Protein AF-A0A524JBF5-F1 (afdb_monomer_lite)

pLDDT: mean 86.9, std 10.99, range [40.91, 98.0]

Radius of gyration: 34.35 Å; chains: 1; bounding box: 69×41×123 Å

Sequence (363 aa):
MDKNEAKLLKETIASLEKKLKERTAELKKQSRALAIETALEKVSRRTVSMRKSDELSETSAILFQQLKELEIDAIRTGVGIFDDANDAIELWLTTVSNGDGVMRILDYYSLHVHPVFENIIPAREHKKPYALTILKGDEVRYYYQTMSTYLTQAQDQVYNPEEYFYSFFFQHGALNVVAHRPLTEAECGIMTQFAQVFGMIYLRFLDLQTAEARASEASHQAALNRVRAEIASMRSADDLDHITPLIWKELVNLGVPFIRCGVFIVSETERLVKAYLSTPDGESLAVLKLPFEETEIVRKLVEKWREQKVYREHWDRAQFQEWVQSMLEQGQIKEIRRYQASDLPLDSLSLQFVPFPQGMLYV

Secondary structure (DSSP, 8-state):
--HHHHHHHHHHHHHHHHHHHHHHHHHHHHHHHHHHHHHHHHHHHHHHH--SGGGHHHHHHHHHHHHHHTT---SEEEEEEEETTTTEEEEEEEEEETTEEEEEEEEEEEGGGSHHHHTHHHHHHTT-SEEEEEEETHHHHHHHHHHHTTS---S-----SEEEEEEEEETTEEEEEEESSPPPHHHHHHHHHHHHHHHHHHHHHHHHHHHHHHHHHHHHHHHHHHHHHHHHH--SGGGHHHHHHHHHHHHHHTT---S--EEEEEETTTTEEEEEEB-TTSPBPPPEEEETTS-HHHHHHHHHHHTT--EEEEEEHHHHHHHHHHHHHTTS-S-HHHHH------SEEEEEEEEETTEEEE-

Foldseek 3Di:
DDPVVVVVVVVVVVVVVVVVVVVVVVVVVVVLVVLLVVLLVVLLVQLVVDQALQCLQVSVLSLVVSLVVSVPAFPAKWWWFDDPVQQKTFIWGFDDDPNRTGIDGQFIDHLPLAPLSVQQVVCVVVVHQKGKDKAADVNQVVVVVSCVVRGVDDPDDDTQRMKIWMFGDDDGTTIITIHSDDDDPVSSVSRSSSNPSSNSSVVSSVVNVVVVVVVLVVLVVVLVVVLVVQVVPDDDPVSQQVSQLSNVVSCVVSVPDDQKKWWWFQDPPVQWIWTFIAGSVSHTDPTATGHCPLDPVSVVQVVCLVVQHKDKDKDAPVRVVVVLVSCVVVVRDDDSCRRNVDPDPCRMDMWIWGYDNRTTIID

Structure (mmCIF, N/CA/C/O backbone):
data_AF-A0A524JBF5-F1
#
_entry.id   AF-A0A524JBF5-F1
#
loop_
_atom_site.group_PDB
_atom_site.id
_atom_site.type_symbol
_atom_site.label_atom_id
_atom_site.label_alt_id
_atom_site.label_comp_id
_atom_site.label_asym_id
_atom_site.label_entity_id
_atom_site.label_seq_id
_atom_site.pdbx_PDB_ins_code
_atom_site.Cartn_x
_atom_site.Cartn_y
_atom_site.Cartn_z
_atom_site.occupancy
_atom_site.B_iso_or_equiv
_atom_site.auth_seq_id
_atom_site.auth_comp_id
_atom_site.auth_asym_id
_atom_site.auth_atom_id
_atom_site.pdbx_PDB_model_num
ATOM 1 N N . MET A 1 1 ? 16.089 -1.369 -78.482 1.00 54.88 1 MET A N 1
ATOM 2 C CA . MET A 1 1 ? 16.457 -0.670 -77.237 1.00 54.88 1 MET A CA 1
ATOM 3 C C . MET A 1 1 ? 17.853 -0.125 -77.408 1.00 54.88 1 MET A C 1
ATOM 5 O O . MET A 1 1 ? 18.781 -0.907 -77.600 1.00 54.88 1 MET A O 1
ATOM 9 N N . ASP A 1 2 ? 17.970 1.195 -77.424 1.00 71.44 2 ASP A N 1
ATOM 10 C CA . ASP A 1 2 ? 19.255 1.873 -77.558 1.00 71.44 2 ASP A CA 1
ATOM 11 C C . ASP A 1 2 ? 20.090 1.661 -76.276 1.00 71.44 2 ASP A C 1
ATOM 13 O O . ASP A 1 2 ? 19.544 1.590 -75.170 1.00 71.44 2 ASP A O 1
ATOM 17 N N . LYS A 1 3 ? 21.418 1.527 -76.391 1.00 70.44 3 LYS A N 1
ATOM 18 C CA . LYS A 1 3 ? 22.313 1.285 -75.235 1.00 70.44 3 LYS A CA 1
ATOM 19 C C . LYS A 1 3 ? 22.186 2.389 -74.178 1.00 70.44 3 LYS A C 1
ATOM 21 O O . LYS A 1 3 ? 22.334 2.113 -72.988 1.00 70.44 3 LYS A O 1
ATOM 26 N N . ASN A 1 4 ? 21.879 3.611 -74.610 1.00 74.06 4 ASN A N 1
ATOM 27 C CA . ASN A 1 4 ? 21.637 4.755 -73.731 1.00 74.06 4 ASN A CA 1
ATOM 28 C C . ASN A 1 4 ? 20.324 4.634 -72.950 1.00 74.06 4 ASN A C 1
ATOM 30 O O . ASN A 1 4 ? 20.280 4.950 -71.764 1.00 74.06 4 ASN A O 1
ATOM 34 N N . GLU A 1 5 ? 19.282 4.102 -73.581 1.00 76.00 5 GLU A N 1
ATOM 35 C CA . GLU A 1 5 ? 17.964 3.899 -72.978 1.00 76.00 5 GLU A CA 1
ATOM 36 C C . GLU A 1 5 ? 18.026 2.827 -71.877 1.00 76.00 5 GLU A C 1
ATOM 38 O O . GLU A 1 5 ? 17.525 3.022 -70.773 1.00 76.00 5 GLU A O 1
ATOM 43 N N . ALA A 1 6 ? 18.758 1.733 -72.127 1.00 77.38 6 ALA A N 1
ATOM 44 C CA . ALA A 1 6 ? 18.994 0.676 -71.142 1.00 77.38 6 ALA A CA 1
ATOM 45 C C . ALA A 1 6 ? 19.836 1.143 -69.937 1.00 77.38 6 ALA A C 1
ATOM 47 O O . ALA A 1 6 ? 19.636 0.666 -68.818 1.00 77.38 6 ALA A O 1
ATOM 48 N N . LYS A 1 7 ? 20.782 2.068 -70.153 1.00 82.69 7 LYS A N 1
ATOM 49 C CA . LYS A 1 7 ? 21.603 2.659 -69.086 1.00 82.69 7 LYS A CA 1
ATOM 50 C C . LYS A 1 7 ? 20.772 3.590 -68.199 1.00 82.69 7 LYS A C 1
ATOM 52 O O . LYS A 1 7 ? 20.797 3.438 -66.980 1.00 82.69 7 LYS A O 1
ATOM 57 N N . LEU A 1 8 ? 19.980 4.473 -68.809 1.00 84.19 8 LEU A N 1
ATOM 58 C CA . LEU A 1 8 ? 19.081 5.385 -68.100 1.00 84.19 8 LEU A CA 1
ATOM 59 C C . LEU A 1 8 ? 18.026 4.624 -67.279 1.00 84.19 8 LEU A C 1
ATOM 61 O O . LEU A 1 8 ? 17.735 4.998 -66.141 1.00 84.19 8 LEU A O 1
ATOM 65 N N . LEU A 1 9 ? 17.497 3.517 -67.816 1.00 85.69 9 LEU A N 1
ATOM 66 C CA . LEU A 1 9 ? 16.551 2.661 -67.096 1.00 85.69 9 LEU A CA 1
ATOM 67 C C . LEU A 1 9 ? 17.182 2.044 -65.837 1.00 85.69 9 LEU A C 1
ATOM 69 O O . LEU A 1 9 ? 16.568 2.061 -64.774 1.00 85.69 9 LEU A O 1
ATOM 73 N N . LYS A 1 10 ? 18.422 1.540 -65.931 1.00 88.19 10 LYS A N 1
ATOM 74 C CA . LYS A 1 10 ? 19.148 0.962 -64.784 1.00 88.19 10 LYS A CA 1
ATOM 75 C C . LYS A 1 10 ? 19.442 1.994 -63.698 1.00 88.19 10 LYS A C 1
ATOM 77 O O . LYS A 1 10 ? 19.254 1.702 -62.521 1.00 88.19 10 LYS A O 1
ATOM 82 N N . GLU A 1 11 ? 19.873 3.193 -64.082 1.00 87.50 11 GLU A N 1
ATOM 83 C CA . GLU A 1 11 ? 20.125 4.293 -63.141 1.00 87.50 11 GLU A CA 1
ATOM 84 C C . GLU A 1 11 ? 18.829 4.746 -62.446 1.00 87.50 11 GLU A C 1
ATOM 86 O O . GLU A 1 11 ? 18.815 4.987 -61.236 1.00 87.50 11 GLU A O 1
ATOM 91 N N . THR A 1 12 ? 17.714 4.773 -63.183 1.00 89.06 12 THR A N 1
ATOM 92 C CA . THR A 1 12 ? 16.389 5.099 -62.637 1.00 89.06 12 THR A CA 1
ATOM 93 C C . THR A 1 12 ? 15.898 4.025 -61.665 1.00 89.06 12 THR A C 1
ATOM 95 O O . THR A 1 12 ? 15.448 4.366 -60.572 1.00 89.06 12 THR A O 1
ATOM 98 N N . ILE A 1 13 ? 16.030 2.738 -62.008 1.00 89.94 13 ILE A N 1
ATOM 99 C CA . ILE A 1 13 ? 15.660 1.619 -61.124 1.00 89.94 13 ILE A CA 1
ATOM 100 C C . ILE A 1 13 ? 16.472 1.672 -59.825 1.00 89.94 13 ILE A C 1
ATOM 102 O O . ILE A 1 13 ? 15.880 1.663 -58.751 1.00 89.94 13 ILE A O 1
ATOM 106 N N . ALA A 1 14 ? 17.795 1.845 -59.902 1.00 90.44 14 ALA A N 1
ATOM 107 C CA . ALA A 1 14 ? 18.643 1.950 -58.713 1.00 90.44 14 ALA A CA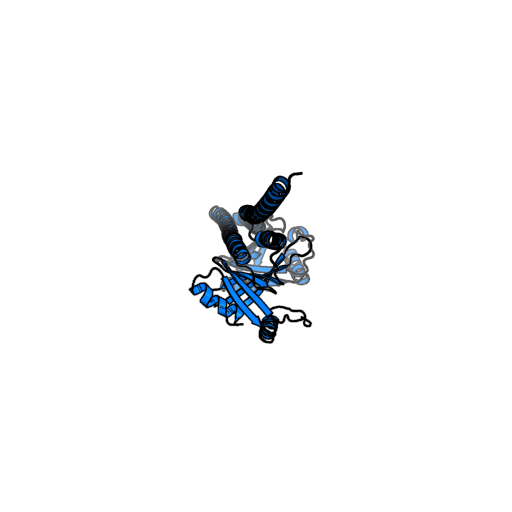 1
ATOM 108 C C . ALA A 1 14 ? 18.271 3.159 -57.826 1.00 90.44 14 ALA A C 1
ATOM 110 O O . ALA A 1 14 ? 18.275 3.072 -56.596 1.00 90.44 14 ALA A O 1
ATOM 111 N N . SER A 1 15 ? 17.908 4.294 -58.437 1.00 91.06 15 SER A N 1
ATOM 112 C CA . SER A 1 15 ? 17.418 5.474 -57.711 1.00 91.06 15 SER A CA 1
ATOM 113 C C . SER A 1 15 ? 16.080 5.211 -57.011 1.00 91.06 15 SER A C 1
ATOM 115 O O . SER A 1 15 ? 15.901 5.591 -55.851 1.00 91.06 15 SER A O 1
ATOM 117 N N . LEU A 1 16 ? 15.145 4.540 -57.690 1.00 90.81 16 LEU A N 1
ATOM 118 C CA . LEU A 1 16 ? 13.839 4.181 -57.136 1.00 90.81 16 LEU A CA 1
ATOM 119 C C . LEU A 1 16 ? 13.959 3.147 -56.012 1.00 90.81 16 LEU A C 1
ATOM 121 O O . LEU A 1 16 ? 13.320 3.322 -54.979 1.00 90.81 16 LEU A O 1
ATOM 125 N N . GLU A 1 17 ? 14.813 2.133 -56.155 1.00 91.94 17 GLU A N 1
ATOM 126 C CA . GLU A 1 17 ? 15.098 1.146 -55.105 1.00 91.94 17 GLU A CA 1
ATOM 127 C C . GLU A 1 17 ? 15.678 1.808 -53.851 1.00 91.94 17 GLU A C 1
ATOM 129 O O . GLU A 1 17 ? 15.236 1.526 -52.734 1.00 91.94 17 GLU A O 1
ATOM 134 N N . LYS A 1 18 ? 16.619 2.748 -54.023 1.00 93.56 18 LYS A N 1
ATOM 135 C CA . LYS A 1 18 ? 17.171 3.531 -52.911 1.00 93.56 18 LYS A CA 1
ATOM 136 C C . LYS A 1 18 ? 16.085 4.351 -52.210 1.00 93.56 18 LYS A C 1
ATOM 138 O O . LYS A 1 18 ? 15.950 4.249 -50.991 1.00 93.56 18 LYS A O 1
ATOM 143 N N . LYS A 1 19 ? 15.274 5.101 -52.965 1.00 91.94 19 LYS A N 1
ATOM 144 C CA . LYS A 1 19 ? 14.157 5.889 -52.411 1.00 91.94 19 LYS A CA 1
ATOM 145 C C . LYS A 1 19 ? 13.124 5.010 -51.708 1.00 91.94 19 LYS A C 1
ATOM 147 O O . LYS A 1 19 ? 12.619 5.389 -50.656 1.00 91.94 19 LYS A O 1
ATOM 152 N N . LEU A 1 20 ? 12.815 3.837 -52.258 1.00 91.50 20 LEU A N 1
ATOM 153 C CA . LEU A 1 20 ? 11.874 2.891 -51.664 1.00 91.50 20 LEU A CA 1
ATOM 154 C C . LEU A 1 20 ? 12.424 2.321 -50.353 1.00 91.50 20 LEU A C 1
ATOM 156 O O . LEU A 1 20 ? 11.690 2.250 -49.369 1.00 91.50 20 LEU A O 1
ATOM 160 N N . LYS A 1 21 ? 13.720 1.992 -50.296 1.00 92.12 21 LYS A N 1
ATOM 161 C CA . LYS A 1 21 ? 14.395 1.554 -49.067 1.00 92.12 21 LYS A CA 1
ATOM 162 C C . LYS A 1 21 ? 14.388 2.643 -47.992 1.00 92.12 21 LYS A C 1
ATOM 164 O O . LYS A 1 21 ? 14.028 2.359 -46.852 1.00 92.12 21 LYS A O 1
ATOM 169 N N . GLU A 1 22 ? 14.727 3.879 -48.356 1.00 91.12 22 GLU A N 1
ATOM 170 C CA . GLU A 1 22 ? 14.690 5.040 -47.454 1.00 91.12 22 GLU A CA 1
ATOM 171 C C . GLU A 1 22 ? 13.270 5.298 -46.934 1.00 91.12 22 GLU A C 1
ATOM 173 O O . GLU A 1 22 ? 13.061 5.421 -45.728 1.00 91.12 22 GLU A O 1
ATOM 178 N N . ARG A 1 23 ? 12.266 5.290 -47.821 1.00 90.88 23 ARG A N 1
ATOM 179 C CA . ARG A 1 23 ? 10.866 5.506 -47.436 1.00 90.88 23 ARG A CA 1
ATOM 180 C C . ARG A 1 23 ? 10.322 4.380 -46.561 1.00 90.88 23 ARG A C 1
ATOM 182 O O . ARG A 1 23 ? 9.583 4.653 -45.623 1.00 90.88 23 ARG A O 1
ATOM 189 N N . THR A 1 24 ? 10.710 3.135 -46.830 1.00 89.75 24 THR A N 1
ATOM 190 C CA . THR A 1 24 ? 10.332 1.977 -46.007 1.00 89.75 24 THR A CA 1
ATOM 191 C C . THR A 1 24 ? 10.954 2.065 -44.614 1.00 89.75 24 THR A C 1
ATOM 193 O O . THR A 1 24 ? 10.284 1.764 -43.629 1.00 89.75 24 THR A O 1
ATOM 196 N N . ALA A 1 25 ? 12.214 2.500 -44.507 1.00 88.62 25 ALA A N 1
ATOM 197 C CA . ALA A 1 25 ? 12.870 2.710 -43.218 1.00 88.62 25 ALA A CA 1
ATOM 198 C C . ALA A 1 25 ? 12.191 3.829 -42.409 1.00 88.62 25 ALA A C 1
ATOM 200 O O . ALA A 1 25 ? 11.907 3.642 -41.227 1.00 88.62 25 ALA A O 1
ATOM 201 N N . GLU A 1 26 ? 11.860 4.947 -43.059 1.00 90.00 26 GLU A N 1
ATOM 202 C CA . GLU A 1 26 ? 11.149 6.063 -42.427 1.00 90.00 26 GLU A CA 1
ATOM 203 C C . GLU A 1 26 ? 9.747 5.651 -41.952 1.00 90.00 26 GLU A C 1
ATOM 205 O O . GLU A 1 26 ? 9.388 5.899 -40.803 1.00 90.00 26 GLU A O 1
ATOM 210 N N . LEU A 1 27 ? 8.978 4.940 -42.784 1.00 91.25 27 LEU A N 1
ATOM 211 C CA . LEU A 1 27 ? 7.654 4.433 -42.406 1.00 91.25 27 LEU A CA 1
ATOM 212 C C . LEU A 1 27 ? 7.720 3.460 -41.223 1.00 91.25 27 LEU A C 1
ATOM 214 O O . LEU A 1 27 ? 6.880 3.534 -40.330 1.00 91.25 27 LEU A O 1
ATOM 218 N N . LYS A 1 28 ? 8.730 2.581 -41.169 1.00 87.44 28 LYS A N 1
ATOM 219 C CA . LYS A 1 28 ? 8.942 1.693 -40.014 1.00 87.44 28 LYS A CA 1
ATOM 220 C C . LYS A 1 28 ? 9.234 2.482 -38.738 1.00 87.44 28 LYS A C 1
ATOM 222 O O . LYS A 1 28 ? 8.667 2.169 -37.694 1.00 87.44 28 LYS A O 1
ATOM 227 N N . LYS A 1 29 ? 10.073 3.520 -38.819 1.00 87.00 29 LYS A N 1
ATOM 228 C CA . LYS A 1 29 ? 10.381 4.398 -37.681 1.00 87.00 29 LYS A CA 1
ATOM 229 C C . LYS A 1 29 ? 9.133 5.134 -37.185 1.00 87.00 29 LYS A C 1
ATOM 231 O O . LYS A 1 29 ? 8.872 5.135 -35.986 1.00 87.00 29 LYS A O 1
ATOM 236 N N . GLN A 1 30 ? 8.343 5.701 -38.097 1.00 88.94 30 GLN A N 1
ATOM 237 C CA . GLN A 1 30 ? 7.091 6.390 -37.766 1.00 88.94 30 GLN A CA 1
ATOM 238 C C . GLN A 1 30 ? 6.050 5.437 -37.172 1.00 88.94 30 GLN A C 1
ATOM 240 O O . GLN A 1 30 ? 5.457 5.743 -36.142 1.00 88.94 30 GLN A O 1
ATOM 245 N N . SER A 1 31 ? 5.880 4.250 -37.760 1.00 89.75 31 SER A N 1
ATOM 246 C CA . SER A 1 31 ? 4.975 3.222 -37.236 1.00 89.75 31 SER A CA 1
ATOM 247 C C . SER A 1 31 ? 5.368 2.784 -35.826 1.00 89.75 31 SER A C 1
ATOM 249 O O . SER A 1 31 ? 4.497 2.573 -34.986 1.00 89.75 31 SER A O 1
ATOM 251 N N . ARG A 1 32 ? 6.671 2.657 -35.552 1.00 88.44 32 ARG A N 1
ATOM 252 C CA . ARG A 1 32 ? 7.176 2.305 -34.224 1.00 88.44 32 ARG A CA 1
ATOM 253 C C . ARG A 1 32 ? 6.949 3.428 -33.211 1.00 88.44 32 ARG A C 1
ATOM 255 O O . ARG A 1 32 ? 6.534 3.141 -32.095 1.00 88.44 32 ARG A O 1
ATOM 262 N N . ALA A 1 33 ? 7.184 4.683 -33.597 1.00 88.88 33 ALA A N 1
ATOM 263 C CA . ALA A 1 33 ? 6.911 5.842 -32.748 1.00 88.88 33 ALA A CA 1
ATOM 264 C C . ALA A 1 33 ? 5.423 5.932 -32.369 1.00 88.88 33 ALA A C 1
ATOM 266 O O . ALA A 1 33 ? 5.105 6.083 -31.194 1.00 88.88 33 ALA A O 1
ATOM 267 N N . LEU A 1 34 ? 4.524 5.732 -33.339 1.00 92.56 34 LEU A N 1
ATOM 268 C CA . LEU A 1 34 ? 3.079 5.722 -33.100 1.00 92.56 34 LEU A CA 1
ATOM 269 C C . LEU A 1 34 ? 2.652 4.586 -32.157 1.00 92.56 34 LEU A C 1
ATOM 271 O O . LEU A 1 34 ? 1.791 4.783 -31.302 1.00 92.56 34 LEU A O 1
ATOM 275 N N . ALA A 1 35 ? 3.262 3.403 -32.284 1.00 91.94 35 ALA A N 1
ATOM 276 C CA . ALA A 1 35 ? 3.000 2.286 -31.378 1.00 91.94 35 ALA A CA 1
ATOM 277 C C . ALA A 1 35 ? 3.412 2.612 -29.931 1.00 91.94 35 ALA A C 1
ATOM 279 O O . ALA A 1 35 ? 2.670 2.302 -29.003 1.00 91.94 35 ALA A O 1
ATOM 280 N N . ILE A 1 36 ? 4.557 3.280 -29.742 1.00 91.44 36 ILE A N 1
ATOM 281 C CA . ILE A 1 36 ? 5.025 3.728 -28.420 1.00 91.44 36 ILE A CA 1
ATOM 282 C C . ILE A 1 36 ? 4.063 4.763 -27.831 1.00 91.44 36 ILE A C 1
ATOM 284 O O . ILE A 1 36 ? 3.653 4.629 -26.682 1.00 91.44 36 ILE A O 1
ATOM 288 N N . GLU A 1 37 ? 3.662 5.763 -28.615 1.00 93.25 37 GLU A N 1
ATOM 289 C CA . GLU A 1 37 ? 2.713 6.792 -28.176 1.00 93.25 37 GLU A CA 1
ATOM 290 C C . GLU A 1 37 ? 1.366 6.180 -27.772 1.00 93.25 37 GLU A C 1
ATOM 292 O O . GLU A 1 37 ? 0.862 6.444 -26.682 1.00 93.25 37 GLU A O 1
ATOM 297 N N . THR A 1 38 ? 0.837 5.273 -28.598 1.00 95.06 38 THR A N 1
ATOM 298 C CA . THR A 1 38 ? -0.410 4.545 -28.317 1.00 95.06 38 THR A CA 1
ATOM 299 C C . THR A 1 38 ? -0.308 3.744 -27.016 1.00 95.06 38 THR A C 1
ATOM 301 O O . THR A 1 38 ? -1.236 3.743 -26.204 1.00 95.06 38 THR A O 1
ATOM 304 N N . ALA A 1 39 ? 0.826 3.077 -26.795 1.00 93.62 39 ALA A N 1
ATOM 305 C CA . ALA A 1 39 ? 1.080 2.304 -25.588 1.00 93.62 39 ALA A CA 1
ATOM 306 C C . ALA A 1 39 ? 1.123 3.188 -24.329 1.00 93.62 39 ALA A C 1
ATOM 308 O O . ALA A 1 39 ? 0.456 2.885 -23.337 1.00 93.62 39 ALA A O 1
ATOM 309 N N . LEU A 1 40 ? 1.854 4.306 -24.378 1.00 93.19 40 LEU A N 1
ATOM 310 C CA . LEU A 1 40 ? 1.933 5.271 -23.276 1.00 93.19 40 LEU A CA 1
ATOM 311 C C . LEU A 1 40 ? 0.566 5.903 -22.980 1.00 93.19 40 LEU A C 1
ATOM 313 O O . LEU A 1 40 ? 0.196 6.059 -21.813 1.00 93.19 40 LEU A O 1
ATOM 317 N N . GLU A 1 41 ? -0.211 6.227 -24.016 1.00 94.69 41 GLU A N 1
ATOM 318 C CA . GLU A 1 41 ? -1.550 6.793 -23.863 1.00 94.69 41 GLU A CA 1
ATOM 319 C C . GLU A 1 41 ? -2.514 5.789 -23.221 1.00 94.69 41 GLU A C 1
ATOM 321 O O . GLU A 1 41 ? -3.262 6.144 -22.309 1.00 94.69 41 GLU A O 1
ATOM 326 N N . LYS A 1 42 ? -2.473 4.518 -23.638 1.00 94.19 42 LYS A N 1
ATOM 327 C CA . LYS A 1 42 ? -3.307 3.454 -23.064 1.00 94.19 42 LYS A CA 1
ATOM 328 C C . LYS A 1 42 ? -3.065 3.296 -21.564 1.00 94.19 42 LYS A C 1
ATOM 330 O O . LYS A 1 42 ? -4.027 3.240 -20.797 1.00 94.19 42 LYS A O 1
ATOM 335 N N . VAL A 1 43 ? -1.798 3.275 -21.145 1.00 93.12 43 VAL A N 1
ATOM 336 C CA . VAL A 1 43 ? -1.437 3.209 -19.723 1.00 93.12 43 VAL A CA 1
ATOM 337 C C . VAL A 1 43 ? -1.903 4.469 -18.993 1.00 93.12 43 VAL A C 1
ATOM 339 O O . VAL A 1 43 ? -2.596 4.368 -17.985 1.00 93.12 43 VAL A O 1
ATOM 342 N N . SER A 1 44 ? -1.617 5.654 -19.538 1.00 91.94 44 SER A N 1
ATOM 343 C CA . SER A 1 44 ? -1.993 6.934 -18.922 1.00 91.94 44 SER A CA 1
ATOM 344 C C . SER A 1 44 ? -3.510 7.080 -18.740 1.00 91.94 44 SER A C 1
ATOM 346 O O . SER A 1 44 ? -3.974 7.536 -17.694 1.00 91.94 44 SER A O 1
ATOM 348 N N . ARG A 1 45 ? -4.308 6.641 -19.724 1.00 94.75 45 ARG A N 1
ATOM 349 C CA . ARG A 1 45 ? -5.776 6.607 -19.632 1.00 94.75 45 ARG A CA 1
ATOM 350 C C . ARG A 1 45 ? -6.243 5.700 -18.493 1.00 94.75 45 ARG A C 1
ATOM 352 O O . ARG A 1 45 ? -7.125 6.104 -17.732 1.00 94.75 45 ARG A O 1
ATOM 359 N N . ARG A 1 46 ? -5.642 4.511 -18.333 1.00 94.19 46 ARG A N 1
ATOM 360 C CA . ARG A 1 46 ? -5.959 3.626 -17.201 1.00 94.19 46 ARG A CA 1
ATOM 361 C C . ARG A 1 46 ? -5.591 4.287 -15.872 1.00 94.19 46 ARG A C 1
ATOM 363 O O . ARG A 1 46 ? -6.435 4.286 -14.977 1.00 94.19 46 ARG A O 1
ATOM 370 N N . THR A 1 47 ? -4.432 4.936 -15.768 1.00 93.44 47 THR A N 1
ATOM 371 C CA . THR A 1 47 ? -4.005 5.662 -14.558 1.00 93.44 47 THR A CA 1
ATOM 372 C C . THR A 1 47 ? -5.032 6.699 -14.106 1.00 93.44 47 THR A C 1
ATOM 374 O O . THR A 1 47 ? -5.452 6.713 -12.952 1.00 93.44 47 THR A O 1
ATOM 377 N N . VAL A 1 48 ? -5.504 7.549 -15.022 1.00 93.06 48 VAL A N 1
ATOM 378 C CA . VAL A 1 48 ? -6.493 8.598 -14.704 1.00 93.06 48 VAL A CA 1
ATOM 379 C C . VAL A 1 48 ? -7.849 8.006 -14.293 1.00 93.06 48 VAL A C 1
ATOM 381 O O . VAL A 1 48 ? -8.598 8.603 -13.511 1.00 93.06 48 VAL A O 1
ATOM 384 N N . SER A 1 49 ? -8.178 6.817 -14.802 1.00 95.19 49 SER A N 1
ATOM 385 C CA . SER A 1 49 ? -9.425 6.128 -14.470 1.00 95.19 49 SER A CA 1
ATOM 386 C C . SER A 1 49 ? -9.430 5.468 -13.089 1.00 95.19 49 SER A C 1
ATOM 388 O O . SER A 1 49 ? -10.520 5.186 -12.600 1.00 95.19 49 SER A O 1
ATOM 390 N N . MET A 1 50 ? -8.271 5.294 -12.434 1.00 95.38 50 MET A N 1
ATOM 391 C CA . MET A 1 50 ? -8.182 4.676 -11.104 1.00 95.38 50 MET A CA 1
ATOM 392 C C . MET A 1 50 ? -9.081 5.398 -10.084 1.00 95.38 50 MET A C 1
ATOM 394 O O . MET A 1 50 ? -9.079 6.640 -9.974 1.00 95.38 50 MET A O 1
ATOM 398 N N . ARG A 1 51 ? -9.860 4.611 -9.340 1.00 95.12 51 ARG A N 1
ATOM 399 C CA . ARG A 1 51 ? -10.807 5.040 -8.299 1.00 95.12 51 ARG A CA 1
ATOM 400 C C . ARG A 1 51 ? -10.451 4.515 -6.915 1.00 95.12 51 ARG A C 1
ATOM 402 O O . ARG A 1 51 ? -10.829 5.170 -5.949 1.00 95.12 51 ARG A O 1
ATOM 409 N N . LYS A 1 52 ? -9.736 3.399 -6.833 1.00 94.56 52 LYS A N 1
ATOM 410 C CA . LYS A 1 52 ? -9.240 2.799 -5.597 1.00 94.56 52 LYS A CA 1
ATOM 411 C C . LYS A 1 52 ? -7.751 2.499 -5.687 1.00 94.56 52 LYS A C 1
ATOM 413 O O . LYS A 1 52 ? -7.215 2.286 -6.777 1.00 94.56 52 LYS A O 1
ATOM 418 N N . SER A 1 53 ? -7.079 2.511 -4.542 1.00 93.69 53 SER A N 1
ATOM 419 C CA . SER A 1 53 ? -5.642 2.234 -4.462 1.00 93.69 53 SER A CA 1
ATOM 420 C C . SER A 1 53 ? -5.288 0.785 -4.848 1.00 93.69 53 SER A C 1
ATOM 422 O O . SER A 1 53 ? -4.217 0.544 -5.406 1.00 93.69 53 SER A O 1
ATOM 424 N N . ASP A 1 54 ? -6.203 -0.171 -4.661 1.00 90.44 54 ASP A N 1
ATOM 425 C CA . ASP A 1 54 ? -6.028 -1.583 -5.042 1.00 90.44 54 ASP A CA 1
ATOM 426 C C . ASP A 1 54 ? -5.911 -1.819 -6.568 1.00 90.44 54 ASP A C 1
ATOM 428 O O . ASP A 1 54 ? -5.330 -2.817 -7.003 1.00 90.44 54 ASP A O 1
ATOM 432 N N . GLU A 1 55 ? -6.343 -0.859 -7.394 1.00 91.69 55 GLU A N 1
ATOM 433 C CA . GLU A 1 55 ? -6.242 -0.895 -8.864 1.00 91.69 55 GLU A CA 1
ATOM 434 C C . GLU A 1 55 ? -4.814 -0.685 -9.407 1.00 91.69 55 GLU A C 1
ATOM 436 O O . GLU A 1 55 ? -4.577 -0.775 -10.620 1.00 91.69 55 GLU A O 1
ATOM 441 N N . LEU A 1 56 ? -3.842 -0.397 -8.535 1.00 90.25 56 LEU A N 1
ATOM 442 C CA . LEU A 1 56 ? -2.428 -0.265 -8.895 1.00 90.25 56 LEU A CA 1
ATOM 443 C C . LEU A 1 56 ? -1.907 -1.513 -9.627 1.00 90.25 56 LEU A C 1
ATOM 445 O O . LEU A 1 56 ? -1.197 -1.382 -10.626 1.00 90.25 56 LEU A O 1
ATOM 449 N N . SER A 1 57 ? -2.278 -2.711 -9.160 1.00 86.44 57 SER A N 1
ATOM 450 C CA . SER A 1 57 ? -1.802 -3.982 -9.728 1.00 86.44 57 SER A CA 1
ATOM 451 C C . SER A 1 57 ? -2.244 -4.164 -11.180 1.00 86.44 57 SER A C 1
ATOM 453 O O . SER A 1 57 ? -1.419 -4.423 -12.054 1.00 86.44 57 SER A O 1
ATOM 455 N N . GLU A 1 58 ? -3.534 -3.962 -11.450 1.00 86.88 58 GLU A N 1
ATOM 456 C CA . GLU A 1 58 ? -4.117 -4.089 -12.789 1.00 86.88 58 GLU A CA 1
ATOM 457 C C . GLU A 1 58 ? -3.533 -3.041 -13.751 1.00 86.88 58 GLU A C 1
ATOM 459 O O . GLU A 1 58 ? -3.140 -3.350 -14.878 1.00 86.88 58 GLU A O 1
ATOM 464 N N . THR A 1 59 ? -3.404 -1.794 -13.287 1.00 89.50 59 THR A N 1
ATOM 465 C CA . THR A 1 59 ? -2.829 -0.702 -14.086 1.00 89.50 59 THR A CA 1
ATOM 466 C C . THR A 1 59 ? -1.358 -0.965 -14.423 1.00 89.50 59 THR A C 1
ATOM 468 O O . THR A 1 59 ? -0.931 -0.764 -15.563 1.00 89.50 59 THR A O 1
ATOM 471 N N . SER A 1 60 ? -0.587 -1.486 -13.466 1.00 87.69 60 SER A N 1
ATOM 472 C CA . SER A 1 60 ? 0.808 -1.882 -13.685 1.00 87.69 60 SER A CA 1
ATOM 473 C C . SER A 1 60 ? 0.922 -3.055 -14.658 1.00 87.69 60 SER A C 1
ATOM 475 O O . SER A 1 60 ? 1.795 -3.052 -15.526 1.00 87.69 60 SER A O 1
ATOM 477 N N . ALA A 1 61 ? 0.015 -4.033 -14.583 1.00 84.75 61 ALA A N 1
ATOM 478 C CA . ALA A 1 61 ? -0.012 -5.156 -15.515 1.00 84.75 61 ALA A CA 1
ATOM 479 C C . ALA A 1 61 ? -0.181 -4.696 -16.969 1.00 84.75 61 ALA A C 1
ATOM 481 O O . ALA A 1 61 ? 0.511 -5.196 -17.858 1.00 84.75 61 ALA A O 1
ATOM 482 N N . ILE A 1 62 ? -1.036 -3.695 -17.211 1.00 88.56 62 ILE A N 1
ATOM 483 C CA . ILE A 1 62 ? -1.198 -3.094 -18.541 1.00 88.56 62 ILE A CA 1
ATOM 484 C C . ILE A 1 62 ? 0.121 -2.473 -19.011 1.00 88.56 62 ILE A C 1
ATOM 486 O O . ILE A 1 62 ? 0.516 -2.704 -20.153 1.00 88.56 62 ILE A O 1
ATOM 490 N N . LEU A 1 63 ? 0.834 -1.746 -18.143 1.00 90.00 63 LEU A N 1
ATOM 491 C CA . LEU A 1 63 ? 2.140 -1.164 -18.468 1.00 90.00 63 LEU A CA 1
ATOM 492 C C . LEU A 1 63 ? 3.144 -2.234 -18.925 1.00 90.00 63 LEU A C 1
ATOM 494 O O . LEU A 1 63 ? 3.741 -2.096 -19.994 1.00 90.00 63 LEU A O 1
ATOM 498 N N . PHE A 1 64 ? 3.295 -3.322 -18.167 1.00 86.25 64 PHE A N 1
ATOM 499 C CA . PHE A 1 64 ? 4.216 -4.408 -18.527 1.00 86.25 64 PHE A CA 1
ATOM 500 C C . PHE A 1 64 ? 3.790 -5.157 -19.792 1.00 86.25 64 PHE A C 1
ATOM 502 O O . PHE A 1 64 ? 4.635 -5.530 -20.608 1.00 86.25 64 PHE A O 1
ATOM 509 N N . GLN A 1 65 ? 2.486 -5.327 -20.005 1.00 86.44 65 GLN A N 1
ATOM 510 C CA . GLN A 1 65 ? 1.960 -5.911 -21.235 1.00 86.44 65 GLN A CA 1
ATOM 511 C C . GLN A 1 65 ? 2.296 -5.043 -22.459 1.00 86.44 65 GLN A C 1
ATOM 513 O O . GLN A 1 65 ? 2.686 -5.574 -23.497 1.00 86.44 65 GLN A O 1
ATOM 518 N N . GLN A 1 66 ? 2.212 -3.714 -22.342 1.00 89.50 66 GLN A N 1
ATOM 519 C CA . GLN A 1 66 ? 2.614 -2.806 -23.419 1.00 89.50 66 GLN A CA 1
ATOM 520 C C . GLN A 1 66 ? 4.124 -2.858 -23.705 1.00 89.50 66 GLN A C 1
ATOM 522 O O . GLN A 1 66 ? 4.523 -2.858 -24.866 1.00 89.50 66 GLN A O 1
ATOM 527 N N . LEU A 1 67 ? 4.970 -2.963 -22.674 1.00 87.69 67 LEU A N 1
ATOM 528 C CA . LEU A 1 67 ? 6.416 -3.158 -22.862 1.00 87.69 67 LEU A CA 1
ATOM 529 C C . LEU A 1 67 ? 6.728 -4.455 -23.623 1.00 87.69 67 LEU A C 1
ATOM 531 O O . LEU A 1 67 ? 7.580 -4.458 -24.512 1.00 87.69 67 LEU A O 1
ATOM 535 N N . LYS A 1 68 ? 5.999 -5.536 -23.317 1.00 84.81 68 LYS A N 1
ATOM 536 C CA . LYS A 1 68 ? 6.113 -6.820 -24.019 1.00 84.81 68 LYS A CA 1
ATOM 537 C C . LYS A 1 68 ? 5.678 -6.723 -25.485 1.00 84.81 68 LYS A C 1
ATOM 539 O O . LYS A 1 68 ? 6.356 -7.263 -26.352 1.00 84.81 68 LYS A O 1
ATOM 544 N N . GLU A 1 69 ? 4.584 -6.019 -25.774 1.00 87.56 69 GLU A N 1
ATOM 545 C CA . GLU A 1 69 ? 4.105 -5.758 -27.147 1.00 87.56 69 GLU A CA 1
ATOM 546 C C . GLU A 1 69 ? 5.079 -4.894 -27.959 1.00 87.56 69 GLU A C 1
ATOM 548 O O . GLU A 1 69 ? 5.152 -5.011 -29.181 1.00 87.56 69 GLU A O 1
ATOM 553 N N . LEU A 1 70 ? 5.871 -4.060 -27.283 1.00 88.44 70 LEU A N 1
ATOM 554 C CA . LEU A 1 70 ? 6.973 -3.328 -27.890 1.00 88.44 70 LEU A CA 1
ATOM 555 C C . LEU A 1 70 ? 8.236 -4.189 -28.063 1.00 88.44 70 LEU A C 1
ATOM 557 O O . LEU A 1 70 ? 9.231 -3.665 -28.540 1.00 88.44 70 LEU A O 1
ATOM 561 N N . GLU A 1 71 ? 8.239 -5.487 -27.763 1.00 84.25 71 GLU A N 1
ATOM 562 C CA . GLU A 1 71 ? 9.392 -6.377 -27.998 1.00 84.25 71 GLU A CA 1
ATOM 563 C C . GLU A 1 71 ? 10.696 -5.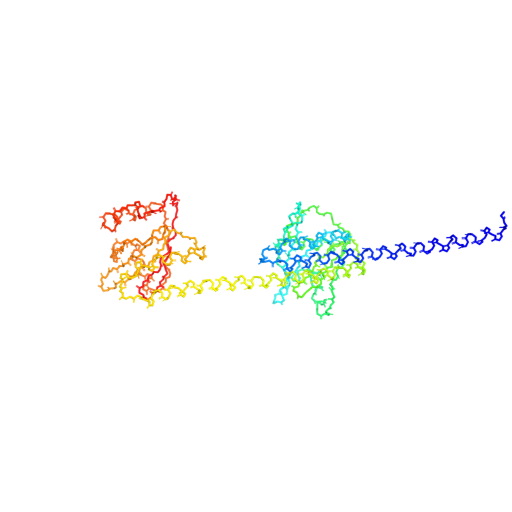890 -27.328 1.00 84.25 71 GLU A C 1
ATOM 565 O O . GLU A 1 71 ? 11.789 -6.056 -27.871 1.00 84.25 71 GLU A O 1
ATOM 570 N N . ILE A 1 72 ? 10.600 -5.258 -26.152 1.00 79.31 72 ILE A N 1
ATOM 571 C CA . ILE A 1 72 ? 11.792 -4.937 -25.359 1.00 79.31 72 ILE A CA 1
ATOM 572 C C . ILE A 1 72 ? 12.270 -6.227 -24.691 1.00 79.31 72 ILE A C 1
ATOM 574 O O . ILE A 1 72 ? 11.606 -6.768 -23.808 1.00 79.31 72 ILE A O 1
ATOM 578 N N . ASP A 1 73 ? 13.413 -6.725 -25.160 1.00 68.75 73 ASP A N 1
ATOM 579 C CA . ASP A 1 73 ? 14.004 -7.999 -24.750 1.00 68.75 73 ASP A CA 1
ATOM 580 C C . ASP A 1 73 ? 14.540 -7.919 -23.310 1.00 68.75 73 ASP A C 1
ATOM 582 O O . ASP A 1 73 ? 15.643 -7.427 -23.055 1.00 68.75 73 ASP A O 1
ATOM 586 N N . ALA A 1 74 ? 13.714 -8.355 -22.358 1.00 72.50 74 ALA A N 1
ATOM 587 C CA . ALA A 1 74 ? 14.003 -8.357 -20.933 1.00 72.50 74 ALA A CA 1
ATOM 588 C C . ALA A 1 74 ? 13.836 -9.767 -20.352 1.00 72.50 74 ALA A C 1
ATOM 590 O O . ALA A 1 74 ? 12.794 -10.401 -20.506 1.00 72.50 74 ALA A O 1
ATOM 591 N N . ILE A 1 75 ? 14.847 -10.215 -19.608 1.00 67.25 75 ILE A N 1
ATOM 592 C CA . ILE A 1 75 ? 14.829 -11.431 -18.783 1.00 67.25 75 ILE A CA 1
ATOM 593 C C . ILE A 1 75 ? 13.787 -11.278 -17.680 1.00 67.25 75 ILE A C 1
ATOM 595 O O . ILE A 1 75 ? 13.008 -12.184 -17.386 1.00 67.25 75 ILE A O 1
ATOM 599 N N . ARG A 1 76 ? 13.803 -10.111 -17.034 1.00 74.81 76 ARG A N 1
ATOM 600 C CA . ARG A 1 76 ? 12.950 -9.800 -15.897 1.00 74.81 76 ARG A CA 1
ATOM 601 C C . ARG A 1 76 ? 12.714 -8.305 -15.822 1.00 74.81 76 ARG A C 1
ATOM 603 O O . ARG A 1 76 ? 13.642 -7.518 -16.002 1.00 74.81 76 ARG A O 1
ATOM 610 N N . THR A 1 77 ? 11.486 -7.941 -15.482 1.00 81.19 77 THR A N 1
ATOM 611 C CA . THR A 1 77 ? 11.097 -6.568 -15.180 1.00 81.19 77 THR A CA 1
ATOM 612 C C . THR A 1 77 ? 10.477 -6.491 -13.792 1.00 81.19 77 THR A C 1
ATOM 614 O O . THR A 1 77 ? 9.759 -7.400 -13.376 1.00 81.19 77 THR A O 1
ATOM 617 N N . GLY A 1 78 ? 10.733 -5.404 -13.080 1.00 86.38 78 GLY A N 1
ATOM 618 C CA . GLY A 1 78 ? 10.175 -5.154 -11.756 1.00 86.38 78 GLY A CA 1
ATOM 619 C C . GLY A 1 78 ? 10.165 -3.671 -11.441 1.00 86.38 78 GLY A C 1
ATOM 620 O O . GLY A 1 78 ? 10.752 -2.878 -12.170 1.00 86.38 78 GLY A O 1
ATOM 621 N N . VAL A 1 79 ? 9.521 -3.293 -10.349 1.00 91.94 79 VAL A N 1
ATOM 622 C CA . VAL A 1 79 ? 9.550 -1.923 -9.838 1.00 91.94 79 VAL A CA 1
ATOM 623 C C . VAL A 1 79 ? 10.226 -1.937 -8.486 1.00 91.94 79 VAL A C 1
ATOM 625 O O . VAL A 1 79 ? 9.905 -2.770 -7.654 1.00 91.94 79 VAL A O 1
ATOM 628 N N . GLY A 1 80 ? 11.174 -1.036 -8.277 1.00 93.38 80 GLY A N 1
ATOM 629 C CA . GLY A 1 80 ? 11.710 -0.746 -6.958 1.00 93.38 80 GLY A CA 1
ATOM 630 C C . GLY A 1 80 ? 11.187 0.595 -6.466 1.00 93.38 80 GLY A C 1
ATOM 631 O O . GLY A 1 80 ? 11.274 1.574 -7.205 1.00 93.38 80 GLY A O 1
ATOM 632 N N . ILE A 1 81 ? 10.663 0.654 -5.248 1.00 95.50 81 ILE A N 1
ATOM 633 C CA . ILE A 1 81 ? 10.304 1.899 -4.561 1.00 95.50 81 ILE A CA 1
ATOM 634 C C . ILE A 1 81 ? 11.422 2.231 -3.578 1.00 95.50 81 ILE A C 1
ATOM 636 O O . ILE A 1 81 ? 11.834 1.369 -2.805 1.00 95.50 81 ILE A O 1
ATOM 640 N N . PHE A 1 82 ? 11.950 3.452 -3.636 1.00 95.88 82 PHE A N 1
ATOM 641 C CA . PHE A 1 82 ? 13.062 3.849 -2.776 1.00 95.88 82 PHE A CA 1
ATOM 642 C C . PHE A 1 82 ? 12.578 4.234 -1.381 1.00 95.88 82 PHE A C 1
ATOM 644 O O . PHE A 1 82 ? 11.632 5.009 -1.237 1.00 95.88 82 PHE A O 1
ATOM 651 N N . ASP A 1 83 ? 13.298 3.750 -0.375 1.00 95.12 83 ASP A N 1
ATOM 652 C CA . ASP A 1 83 ? 13.270 4.282 0.979 1.00 95.12 83 ASP A CA 1
ATOM 653 C C . ASP A 1 83 ? 14.577 5.043 1.223 1.00 95.12 83 ASP A C 1
ATOM 655 O O . ASP A 1 83 ? 15.597 4.481 1.630 1.00 95.12 83 ASP A O 1
ATOM 659 N N . ASP A 1 84 ? 14.533 6.343 0.929 1.00 92.94 84 ASP A N 1
ATOM 660 C CA . ASP A 1 84 ? 15.681 7.243 1.059 1.00 92.94 84 ASP A CA 1
ATOM 661 C C . ASP A 1 84 ? 16.110 7.444 2.524 1.00 92.94 84 ASP A C 1
ATOM 663 O O . ASP A 1 84 ? 17.235 7.864 2.775 1.00 92.94 84 ASP A O 1
ATOM 667 N N . ALA A 1 85 ? 15.244 7.165 3.507 1.00 94.06 85 ALA A N 1
ATOM 668 C CA . ALA A 1 85 ? 15.598 7.313 4.920 1.00 94.06 85 ALA A CA 1
ATOM 669 C C . ALA A 1 85 ? 16.490 6.167 5.418 1.00 94.06 85 ALA A C 1
ATOM 671 O O . ALA A 1 85 ? 17.226 6.342 6.390 1.00 94.06 85 ALA A O 1
ATOM 672 N N . ASN A 1 86 ? 16.412 5.010 4.760 1.00 94.50 86 ASN A N 1
ATOM 673 C CA . ASN A 1 86 ? 17.089 3.781 5.162 1.00 94.50 86 ASN A CA 1
ATOM 674 C C . ASN A 1 86 ? 18.094 3.266 4.115 1.00 94.50 86 ASN A C 1
ATOM 676 O O . ASN A 1 86 ? 18.586 2.146 4.262 1.00 94.50 86 ASN A O 1
ATOM 680 N N . ASP A 1 87 ? 18.370 4.043 3.059 1.00 93.75 87 ASP A N 1
ATOM 681 C CA . ASP A 1 87 ? 19.156 3.622 1.889 1.00 93.75 87 ASP A CA 1
ATOM 682 C C . ASP A 1 87 ? 18.737 2.227 1.399 1.00 93.75 87 ASP A C 1
ATOM 684 O O . ASP A 1 87 ? 19.544 1.302 1.250 1.00 93.75 87 ASP A O 1
ATOM 688 N N . ALA A 1 88 ? 17.430 2.054 1.203 1.00 95.06 88 ALA A N 1
ATOM 689 C CA . ALA A 1 88 ? 16.812 0.770 0.907 1.00 95.06 88 ALA A CA 1
ATOM 690 C C . ALA A 1 88 ? 15.834 0.850 -0.268 1.00 95.06 88 ALA A C 1
ATOM 692 O O . ALA A 1 88 ? 15.503 1.920 -0.787 1.00 95.06 88 ALA A O 1
ATOM 693 N N . ILE A 1 89 ? 15.406 -0.322 -0.727 1.00 94.19 89 ILE A N 1
ATOM 694 C CA . ILE A 1 89 ? 14.464 -0.468 -1.825 1.00 94.19 89 ILE A CA 1
ATOM 695 C C . ILE A 1 89 ? 13.451 -1.569 -1.519 1.00 94.19 89 ILE A C 1
ATOM 697 O O . ILE A 1 89 ? 13.809 -2.669 -1.095 1.00 94.19 89 ILE A O 1
ATOM 701 N N . GLU A 1 90 ? 12.181 -1.266 -1.768 1.00 93.25 90 GLU A N 1
ATOM 702 C CA . GLU A 1 90 ? 11.091 -2.234 -1.768 1.00 93.25 90 GLU A CA 1
ATOM 703 C C . GLU A 1 90 ? 10.865 -2.725 -3.200 1.00 93.25 90 GLU A C 1
ATOM 705 O O . GLU A 1 90 ? 10.600 -1.930 -4.104 1.00 93.25 90 GLU A O 1
ATOM 710 N N . LEU A 1 91 ? 11.004 -4.031 -3.430 1.00 88.50 91 LEU A N 1
ATOM 711 C CA . LEU A 1 91 ? 10.889 -4.634 -4.752 1.00 88.50 91 LEU A CA 1
ATOM 712 C C . LEU A 1 91 ? 9.492 -5.211 -4.976 1.00 88.50 91 LEU A C 1
ATOM 714 O O . LEU A 1 91 ? 9.027 -6.110 -4.271 1.00 88.50 91 LEU A O 1
ATOM 718 N N . TRP A 1 92 ? 8.856 -4.737 -6.037 1.00 86.00 92 TRP A N 1
ATOM 719 C CA . TRP A 1 92 ? 7.578 -5.208 -6.537 1.00 86.00 92 TRP A CA 1
ATOM 720 C C . TRP A 1 92 ? 7.791 -5.943 -7.860 1.00 86.00 92 TRP A C 1
ATOM 722 O O . TRP A 1 92 ? 8.318 -5.373 -8.822 1.00 86.00 92 TRP A O 1
ATOM 732 N N . LEU A 1 93 ? 7.348 -7.198 -7.959 1.00 73.38 93 LEU A N 1
ATOM 733 C CA . LEU A 1 93 ? 7.287 -7.896 -9.249 1.00 73.38 93 LEU A CA 1
ATOM 734 C C . LEU A 1 93 ? 5.838 -8.053 -9.680 1.00 73.38 93 LEU A C 1
ATOM 736 O O . LEU A 1 93 ? 4.950 -8.346 -8.881 1.00 73.38 93 LEU A O 1
ATOM 740 N N . THR A 1 94 ? 5.618 -7.883 -10.978 1.00 64.12 94 THR A N 1
ATOM 741 C CA . THR A 1 94 ? 4.346 -8.224 -11.607 1.00 64.12 94 THR A CA 1
ATOM 742 C C . THR A 1 94 ? 4.506 -9.562 -12.302 1.00 64.12 94 THR A C 1
ATOM 744 O O . THR A 1 94 ? 5.246 -9.676 -13.278 1.00 64.12 94 THR A O 1
ATOM 747 N N . THR A 1 95 ? 3.816 -10.587 -11.810 1.00 57.62 95 THR A N 1
ATOM 748 C CA . THR A 1 95 ? 3.696 -11.852 -12.536 1.00 57.62 95 THR A CA 1
ATOM 749 C C . THR A 1 95 ? 2.472 -11.763 -13.432 1.00 57.62 95 THR A C 1
ATOM 751 O O . THR A 1 95 ? 1.345 -11.746 -12.939 1.00 57.62 95 THR A O 1
ATOM 754 N N . VAL A 1 96 ? 2.682 -11.694 -14.745 1.00 51.91 96 VAL A N 1
ATOM 755 C CA . VAL A 1 96 ? 1.591 -11.764 -15.722 1.00 51.91 96 VAL A CA 1
ATOM 756 C C . VAL A 1 96 ? 1.303 -13.240 -15.996 1.00 51.91 96 VAL A C 1
ATOM 758 O O . VAL A 1 96 ? 1.997 -13.873 -16.788 1.00 51.91 96 VAL A O 1
ATOM 761 N N . SER A 1 97 ? 0.303 -13.801 -15.314 1.00 43.19 97 SER A N 1
ATOM 762 C CA . SER A 1 97 ? -0.222 -15.144 -15.589 1.00 43.19 97 SER A CA 1
ATOM 763 C C . SER A 1 97 ? -1.618 -15.008 -16.190 1.00 43.19 97 SER A C 1
ATOM 765 O O . SER A 1 97 ? -2.485 -14.394 -15.581 1.00 43.19 97 SER A O 1
ATOM 767 N N . ASN A 1 98 ? -1.830 -15.545 -17.395 1.00 40.91 98 ASN A N 1
ATOM 768 C CA . ASN A 1 98 ? -3.147 -15.717 -18.030 1.00 40.91 98 ASN A CA 1
ATOM 769 C C . ASN A 1 98 ? -4.124 -14.519 -17.952 1.00 40.91 98 ASN A C 1
ATOM 771 O O . ASN A 1 98 ? -5.321 -14.717 -17.783 1.00 40.91 98 ASN A O 1
ATOM 775 N N . GLY A 1 99 ? -3.633 -13.289 -18.126 1.00 43.66 99 GLY A N 1
ATOM 776 C CA . GLY A 1 99 ? -4.473 -12.086 -18.244 1.00 43.66 99 GLY A CA 1
ATOM 777 C C . GLY A 1 99 ? -4.701 -11.310 -16.945 1.00 43.66 99 GLY A C 1
ATOM 778 O O . GLY A 1 99 ? -4.956 -10.113 -17.024 1.00 43.66 99 GLY A O 1
ATOM 779 N N . ASP A 1 100 ? -4.476 -11.929 -15.784 1.00 49.34 100 ASP A N 1
ATOM 780 C CA . ASP A 1 100 ? -4.549 -11.268 -14.479 1.00 49.34 100 ASP A CA 1
ATOM 781 C C . ASP A 1 100 ? -3.125 -11.040 -13.960 1.00 49.34 100 ASP A C 1
ATOM 783 O O . ASP A 1 100 ? -2.509 -11.885 -13.303 1.00 49.34 100 ASP A O 1
ATOM 787 N N . GLY A 1 101 ? -2.540 -9.898 -14.325 1.00 56.41 101 GLY A N 1
ATOM 788 C CA . GLY A 1 101 ? -1.249 -9.497 -13.778 1.00 56.41 101 GLY A CA 1
ATOM 789 C C . GLY A 1 101 ? -1.399 -9.107 -12.312 1.00 56.41 101 GLY A C 1
ATOM 790 O O . GLY A 1 101 ? -2.052 -8.117 -11.994 1.00 56.41 101 GLY A O 1
ATOM 791 N N . VAL A 1 102 ? -0.783 -9.877 -11.417 1.00 58.84 102 VAL A N 1
ATOM 792 C CA . VAL A 1 102 ? -0.755 -9.560 -9.984 1.00 58.84 102 VAL A CA 1
ATOM 793 C C . VAL A 1 102 ? 0.583 -8.910 -9.668 1.00 58.84 102 VAL A C 1
ATOM 795 O O . VAL A 1 102 ? 1.634 -9.517 -9.894 1.00 58.84 102 VAL A O 1
ATOM 798 N N . MET A 1 103 ? 0.545 -7.687 -9.140 1.00 61.97 103 MET A N 1
ATOM 799 C CA . MET A 1 103 ? 1.714 -7.063 -8.533 1.00 61.97 103 MET A CA 1
ATOM 800 C C . MET A 1 103 ? 1.819 -7.546 -7.089 1.00 61.97 103 MET A C 1
ATOM 802 O O . MET A 1 103 ? 0.842 -7.514 -6.343 1.00 61.97 103 MET A O 1
ATOM 806 N N . ARG A 1 104 ? 2.992 -8.045 -6.701 1.00 65.81 104 ARG A N 1
ATOM 807 C CA . ARG A 1 104 ? 3.266 -8.476 -5.329 1.00 65.81 104 ARG A CA 1
ATOM 808 C C . ARG A 1 104 ? 4.495 -7.755 -4.810 1.00 65.81 104 ARG A C 1
ATOM 810 O O . ARG A 1 104 ? 5.511 -7.696 -5.506 1.00 65.81 104 ARG A O 1
ATOM 817 N N . ILE A 1 105 ? 4.390 -7.256 -3.582 1.00 66.25 105 ILE A N 1
ATOM 818 C CA . ILE A 1 105 ? 5.556 -6.891 -2.780 1.00 66.25 105 ILE A CA 1
ATOM 819 C C . ILE A 1 105 ? 6.292 -8.198 -2.499 1.00 66.25 105 ILE A C 1
ATOM 821 O O . ILE A 1 105 ? 5.684 -9.148 -2.003 1.00 66.25 105 ILE A O 1
ATOM 825 N N . LEU A 1 106 ? 7.558 -8.271 -2.892 1.00 71.00 106 LEU A N 1
ATOM 826 C CA . LEU A 1 106 ? 8.369 -9.466 -2.688 1.00 71.00 106 LEU A CA 1
ATOM 827 C C . LEU A 1 106 ? 9.349 -9.293 -1.553 1.00 71.00 106 LEU A C 1
ATOM 829 O O . LEU A 1 106 ? 9.413 -10.168 -0.703 1.00 71.00 106 LEU A O 1
ATOM 833 N N . ASP A 1 107 ? 10.072 -8.177 -1.537 1.00 82.12 107 ASP A N 1
ATOM 834 C CA . ASP A 1 107 ? 11.161 -7.989 -0.592 1.00 82.12 107 ASP A CA 1
ATOM 835 C C . ASP A 1 107 ? 11.469 -6.522 -0.329 1.00 82.12 107 ASP A C 1
ATOM 837 O O . ASP A 1 107 ? 11.176 -5.643 -1.139 1.00 82.12 107 ASP A O 1
ATOM 841 N N . TYR A 1 108 ? 12.133 -6.298 0.800 1.00 90.00 108 TYR A N 1
ATOM 842 C CA . TYR A 1 108 ? 12.711 -5.030 1.213 1.00 90.00 108 TYR A CA 1
ATOM 843 C C . TYR A 1 108 ? 14.172 -5.268 1.602 1.00 90.00 108 TYR A C 1
ATOM 845 O O . TYR A 1 108 ? 14.458 -6.108 2.460 1.00 90.00 108 TYR A O 1
ATOM 853 N N . TYR A 1 109 ? 15.109 -4.552 0.980 1.00 91.06 109 TYR A N 1
ATOM 854 C CA . TYR A 1 109 ? 16.536 -4.709 1.275 1.00 91.06 109 TYR A CA 1
ATOM 855 C C . TYR A 1 109 ? 17.340 -3.431 1.029 1.00 91.06 109 TYR A C 1
ATOM 857 O O . TYR A 1 109 ? 16.931 -2.536 0.293 1.00 91.06 109 TYR A O 1
ATOM 865 N N . SER A 1 110 ? 18.512 -3.353 1.665 1.00 94.12 110 SER A N 1
ATOM 866 C CA . SER A 1 110 ? 19.428 -2.217 1.531 1.00 94.12 110 SER A CA 1
ATOM 867 C C . SER A 1 110 ? 19.991 -2.106 0.112 1.00 94.12 110 SER A C 1
ATOM 869 O O . SER A 1 110 ? 20.337 -3.111 -0.509 1.00 94.12 110 SER A O 1
ATOM 871 N N . LEU A 1 111 ? 20.180 -0.879 -0.374 1.00 94.62 111 LEU A N 1
ATOM 872 C CA . LEU A 1 111 ? 20.888 -0.595 -1.622 1.00 94.62 111 LEU A CA 1
ATOM 873 C C . LEU A 1 111 ? 22.363 -1.032 -1.576 1.00 94.62 111 LEU A C 1
ATOM 875 O O . LEU A 1 111 ? 22.958 -1.266 -2.622 1.00 94.62 111 LEU A O 1
ATOM 879 N N . HIS A 1 112 ? 22.943 -1.229 -0.391 1.00 95.38 112 HIS A N 1
ATOM 880 C CA . HIS A 1 112 ? 24.319 -1.713 -0.231 1.00 95.38 112 HIS A CA 1
ATOM 881 C C . HIS A 1 112 ? 24.451 -3.240 -0.307 1.00 95.38 112 HIS A C 1
ATOM 883 O O . HIS A 1 112 ? 25.549 -3.777 -0.179 1.00 95.38 112 HIS A O 1
ATOM 889 N N . VAL A 1 113 ? 23.348 -3.966 -0.519 1.00 93.69 113 VAL A N 1
ATOM 890 C CA . VAL A 1 113 ? 23.360 -5.436 -0.541 1.00 93.69 113 VAL A CA 1
ATOM 891 C C . VAL A 1 113 ? 24.178 -6.007 -1.707 1.00 93.69 113 VAL A C 1
ATOM 893 O O . VAL A 1 113 ? 24.722 -7.105 -1.611 1.00 93.69 113 VAL A O 1
ATOM 896 N N . HIS A 1 114 ? 24.270 -5.281 -2.825 1.00 95.00 114 HIS A N 1
ATOM 897 C CA . HIS A 1 114 ? 24.993 -5.720 -4.016 1.00 95.00 114 HIS A CA 1
ATOM 898 C C . HIS A 1 114 ? 25.393 -4.519 -4.894 1.00 95.00 114 HIS A C 1
ATOM 900 O O . HIS A 1 114 ? 24.591 -3.590 -5.018 1.00 95.00 114 HIS A O 1
ATOM 906 N N . PRO A 1 115 ? 26.534 -4.563 -5.620 1.00 94.75 115 PRO A N 1
ATOM 907 C CA . PRO A 1 115 ? 26.970 -3.487 -6.524 1.00 94.75 115 PRO A CA 1
ATOM 908 C C . PRO A 1 115 ? 25.932 -3.019 -7.560 1.00 94.75 115 PRO A C 1
ATOM 910 O O . PRO A 1 115 ? 25.951 -1.873 -8.002 1.00 94.75 115 PRO A O 1
ATOM 913 N N . VAL A 1 116 ? 25.001 -3.898 -7.949 1.00 94.56 116 VAL A N 1
ATOM 914 C CA . VAL A 1 116 ? 23.863 -3.552 -8.827 1.00 94.56 116 VAL A CA 1
ATOM 915 C C . VAL A 1 116 ? 22.997 -2.457 -8.208 1.00 94.56 116 VAL A C 1
ATOM 917 O O . VAL A 1 116 ? 22.650 -1.505 -8.901 1.00 94.56 116 VAL A O 1
ATOM 920 N N . PHE A 1 117 ? 22.673 -2.581 -6.921 1.00 95.00 117 PHE A N 1
ATOM 921 C CA . PHE A 1 117 ? 21.855 -1.604 -6.210 1.00 95.00 117 PHE A CA 1
ATOM 922 C C . PHE A 1 117 ? 22.695 -0.434 -5.706 1.00 95.00 117 PHE A C 1
ATOM 924 O O . PHE A 1 117 ? 22.231 0.698 -5.745 1.00 95.00 117 PHE A O 1
ATOM 931 N N . GLU A 1 118 ? 23.955 -0.660 -5.337 1.00 95.69 118 GLU A N 1
ATOM 932 C CA . GLU A 1 118 ? 24.829 0.414 -4.861 1.00 95.69 118 GLU A CA 1
ATOM 933 C C . GLU A 1 118 ? 25.093 1.457 -5.958 1.00 95.69 118 GLU A C 1
ATOM 935 O O . GLU A 1 118 ? 25.080 2.657 -5.696 1.00 95.69 118 GLU A O 1
ATOM 940 N N . ASN A 1 119 ? 25.210 1.025 -7.220 1.00 96.19 119 ASN A N 1
ATOM 941 C CA . ASN A 1 119 ? 25.354 1.914 -8.379 1.00 96.19 119 ASN A CA 1
ATOM 942 C C . ASN A 1 119 ? 24.137 2.840 -8.607 1.00 96.19 119 ASN A C 1
ATOM 944 O O . ASN A 1 119 ? 24.247 3.853 -9.304 1.00 96.19 119 ASN A O 1
ATOM 948 N N . ILE A 1 120 ? 22.974 2.537 -8.015 1.00 96.38 120 ILE A N 1
ATOM 949 C CA . ILE A 1 120 ? 21.794 3.409 -8.081 1.00 96.38 120 ILE A CA 1
ATOM 950 C C . ILE A 1 120 ? 22.059 4.737 -7.366 1.00 96.38 120 ILE A C 1
ATOM 952 O O . ILE A 1 120 ? 21.649 5.782 -7.871 1.00 96.38 120 ILE A O 1
ATOM 956 N N . ILE A 1 121 ? 22.769 4.706 -6.235 1.00 94.88 121 ILE A N 1
ATOM 957 C CA . ILE A 1 121 ? 23.015 5.872 -5.377 1.00 94.88 121 ILE A CA 1
ATOM 958 C C . ILE A 1 121 ? 23.714 6.998 -6.161 1.00 94.88 121 ILE A C 1
ATOM 960 O O . ILE A 1 121 ? 23.085 8.039 -6.387 1.00 94.88 121 ILE A O 1
ATOM 964 N N . PRO A 1 122 ? 24.939 6.808 -6.701 1.00 96.50 122 PRO A N 1
ATOM 965 C CA . PRO A 1 122 ? 25.609 7.868 -7.443 1.00 96.50 122 PRO A CA 1
ATOM 966 C C . PRO A 1 122 ? 24.859 8.227 -8.731 1.00 96.50 122 PRO A C 1
ATOM 968 O O . PRO A 1 122 ? 24.892 9.379 -9.162 1.00 96.50 122 PRO A O 1
ATOM 971 N N . ALA A 1 123 ? 24.157 7.290 -9.378 1.00 97.00 123 ALA A N 1
ATOM 972 C CA . ALA A 1 123 ? 23.383 7.605 -10.578 1.00 97.00 123 ALA A CA 1
ATOM 973 C C . ALA A 1 123 ? 22.227 8.582 -10.288 1.00 97.00 123 ALA A C 1
ATOM 975 O O . ALA A 1 123 ? 22.002 9.503 -11.082 1.00 97.00 123 ALA A O 1
ATOM 976 N N . ARG A 1 124 ? 21.545 8.423 -9.146 1.00 95.81 124 ARG A N 1
ATOM 977 C CA . ARG A 1 124 ? 20.489 9.334 -8.678 1.00 95.81 124 ARG A CA 1
ATOM 978 C C . ARG A 1 124 ? 21.046 10.690 -8.257 1.00 95.81 124 ARG A C 1
ATOM 980 O O . ARG A 1 124 ? 20.490 11.707 -8.667 1.00 95.81 124 ARG A O 1
ATOM 987 N N . GLU A 1 125 ? 22.161 10.725 -7.527 1.00 94.44 125 GLU A N 1
ATOM 988 C CA . GLU A 1 125 ? 22.830 11.980 -7.136 1.00 94.44 125 GLU A CA 1
ATOM 989 C C . GLU A 1 125 ? 23.187 12.844 -8.354 1.00 94.44 125 GLU A C 1
ATOM 991 O O . GLU A 1 125 ? 22.956 14.054 -8.373 1.00 94.44 125 GLU A O 1
ATOM 996 N N . HIS A 1 126 ? 23.670 12.205 -9.423 1.00 97.06 126 HIS A N 1
ATOM 997 C CA . HIS A 1 126 ? 23.996 12.863 -10.689 1.00 97.06 126 HIS A CA 1
ATOM 998 C C . HIS A 1 126 ? 22.779 13.099 -11.596 1.00 97.06 126 HIS A C 1
ATOM 1000 O O . HIS A 1 126 ? 22.946 13.551 -12.730 1.00 97.06 126 HIS A O 1
ATOM 1006 N N . LYS A 1 127 ? 21.560 12.794 -11.129 1.00 95.69 127 LYS A N 1
ATOM 1007 C CA . LYS A 1 127 ? 20.297 12.955 -11.868 1.00 95.69 127 LYS A CA 1
ATOM 1008 C C . LYS A 1 127 ? 20.313 12.279 -13.242 1.00 95.69 127 LYS A C 1
ATOM 1010 O O . LYS A 1 127 ? 19.750 12.799 -14.209 1.00 95.69 127 LYS A O 1
ATOM 1015 N N . LYS A 1 128 ? 20.976 11.125 -13.349 1.00 97.38 128 LYS A N 1
ATOM 1016 C CA . LYS A 1 128 ? 20.922 10.309 -14.566 1.00 97.38 128 LYS A CA 1
ATOM 1017 C C . LYS A 1 128 ? 19.491 9.790 -14.761 1.00 97.38 128 LYS A C 1
ATOM 1019 O O . LYS A 1 128 ? 18.779 9.627 -13.778 1.00 97.38 128 LYS A O 1
ATOM 1024 N N . PRO A 1 129 ? 19.053 9.502 -15.999 1.00 96.81 129 PRO A N 1
ATOM 1025 C CA . PRO A 1 129 ? 17.741 8.897 -16.244 1.00 96.81 129 PRO A CA 1
ATOM 1026 C C . PRO A 1 129 ? 17.680 7.416 -15.839 1.00 96.81 129 PRO A C 1
ATOM 1028 O O . PRO A 1 129 ? 16.593 6.877 -15.636 1.00 96.81 129 PRO A O 1
ATOM 1031 N N . TYR A 1 130 ? 18.832 6.749 -15.745 1.00 98.00 130 TYR A N 1
ATOM 1032 C CA . TYR A 1 130 ? 18.943 5.365 -15.302 1.00 98.00 130 TYR A CA 1
ATOM 1033 C C . TYR A 1 130 ? 20.346 5.047 -14.771 1.00 98.00 130 TYR A C 1
ATOM 1035 O O . TYR A 1 130 ? 21.320 5.727 -15.112 1.00 98.00 130 TYR A O 1
ATOM 1043 N N . ALA A 1 131 ? 20.445 3.987 -13.969 1.00 97.81 131 ALA A N 1
ATOM 1044 C CA . ALA A 1 131 ? 21.696 3.283 -13.690 1.00 97.81 131 ALA A CA 1
ATOM 1045 C C . ALA A 1 131 ? 21.828 2.057 -14.600 1.00 97.81 131 ALA A C 1
ATOM 1047 O O . ALA A 1 131 ? 20.825 1.447 -14.972 1.00 97.81 131 ALA A O 1
ATOM 1048 N N . LEU A 1 132 ? 23.068 1.708 -14.945 1.00 97.25 132 LEU A N 1
ATOM 1049 C CA . LEU A 1 132 ? 23.416 0.481 -15.655 1.00 97.25 132 LEU A CA 1
ATOM 1050 C C . LEU A 1 132 ? 24.586 -0.186 -14.938 1.00 97.25 132 LEU A C 1
ATOM 1052 O O . LEU A 1 132 ? 25.651 0.421 -14.807 1.00 97.25 132 LEU A O 1
ATOM 1056 N N . THR A 1 133 ? 24.394 -1.437 -14.541 1.00 97.44 133 THR A N 1
ATOM 1057 C CA . THR A 1 133 ? 25.449 -2.323 -14.052 1.00 97.44 133 THR A CA 1
ATOM 1058 C C . THR A 1 133 ? 25.543 -3.528 -14.983 1.00 97.44 133 THR A C 1
ATOM 1060 O O . THR A 1 133 ? 24.540 -4.179 -15.265 1.00 97.44 133 THR A O 1
ATOM 1063 N N . ILE A 1 134 ? 26.742 -3.813 -15.486 1.00 96.62 134 ILE A N 1
ATOM 1064 C CA . ILE A 1 134 ? 27.010 -4.960 -16.362 1.00 96.62 134 ILE A CA 1
ATOM 1065 C C . ILE A 1 134 ? 27.731 -5.998 -15.515 1.00 96.62 134 ILE A C 1
ATOM 1067 O O . ILE A 1 134 ? 28.773 -5.674 -14.952 1.00 96.62 134 ILE A O 1
ATOM 1071 N N . LEU A 1 135 ? 27.183 -7.207 -15.428 1.00 95.50 135 LEU A N 1
ATOM 1072 C CA . LEU A 1 135 ? 27.796 -8.311 -14.691 1.00 95.50 135 LEU A CA 1
ATOM 1073 C C . LEU A 1 135 ? 28.277 -9.384 -15.662 1.00 95.50 135 LEU A C 1
ATOM 1075 O O . LEU A 1 135 ? 27.574 -9.709 -16.622 1.00 95.50 135 LEU A O 1
ATOM 1079 N N . LYS A 1 136 ? 29.455 -9.959 -15.401 1.00 94.69 136 LYS A N 1
ATOM 1080 C CA . LYS A 1 136 ? 30.034 -11.036 -16.220 1.00 94.69 136 LYS A CA 1
ATOM 1081 C C . LYS A 1 136 ? 30.457 -12.236 -15.379 1.00 94.69 136 LYS A C 1
ATOM 1083 O O . LYS A 1 136 ? 31.049 -12.092 -14.314 1.00 94.69 136 LYS A O 1
ATOM 1088 N N . GLY A 1 137 ? 30.203 -13.441 -15.888 1.00 90.94 137 GLY A N 1
ATOM 1089 C CA . GLY A 1 137 ? 30.692 -14.700 -15.322 1.00 90.94 137 GLY A CA 1
ATOM 1090 C C . GLY A 1 137 ? 30.340 -14.886 -13.842 1.00 90.94 137 GLY A C 1
ATOM 1091 O O . GLY A 1 137 ? 29.176 -15.072 -13.493 1.00 90.94 137 GLY A O 1
ATOM 1092 N N . ASP A 1 138 ? 31.355 -14.871 -12.974 1.00 91.25 138 ASP A N 1
ATOM 1093 C CA . ASP A 1 138 ? 31.193 -15.022 -11.521 1.00 91.25 138 ASP A CA 1
ATOM 1094 C C . ASP A 1 138 ? 30.370 -13.905 -10.871 1.00 91.25 138 ASP A C 1
ATOM 1096 O O . ASP A 1 138 ? 29.684 -14.156 -9.884 1.00 91.25 138 ASP A O 1
ATOM 1100 N N . GLU A 1 139 ? 30.364 -12.698 -11.437 1.00 93.50 139 GLU A N 1
ATOM 1101 C CA . GLU A 1 139 ? 29.582 -11.580 -10.899 1.00 93.50 139 GLU A CA 1
ATOM 1102 C C . GLU A 1 139 ? 28.074 -11.831 -11.029 1.00 93.50 139 GLU A C 1
ATOM 1104 O O . GLU A 1 139 ? 27.303 -11.493 -10.132 1.00 93.50 139 GLU A O 1
ATOM 1109 N N . VAL A 1 140 ? 27.653 -12.481 -12.120 1.00 90.75 140 VAL A N 1
ATOM 1110 C CA . VAL A 1 140 ? 26.256 -12.893 -12.326 1.00 90.75 140 VAL A CA 1
ATOM 1111 C C . VAL A 1 140 ? 25.862 -13.913 -11.255 1.00 90.75 140 VAL A C 1
ATOM 1113 O O . VAL A 1 140 ? 24.817 -13.779 -10.621 1.00 90.75 140 VAL A O 1
ATOM 1116 N N . ARG A 1 141 ? 26.729 -14.903 -10.990 1.00 88.94 141 ARG A N 1
ATOM 1117 C CA . ARG A 1 141 ? 26.508 -15.892 -9.920 1.00 88.94 141 ARG A CA 1
ATOM 1118 C C . ARG A 1 141 ? 26.404 -15.230 -8.551 1.00 88.94 141 ARG A C 1
ATOM 1120 O O . ARG A 1 141 ? 25.481 -15.549 -7.806 1.00 88.94 141 ARG A O 1
ATOM 1127 N N . TYR A 1 142 ? 27.313 -14.305 -8.245 1.00 91.56 142 TYR A N 1
ATOM 1128 C CA . TYR A 1 142 ? 27.314 -13.567 -6.984 1.00 91.56 142 TYR A CA 1
ATOM 1129 C C . TYR A 1 142 ? 26.004 -12.796 -6.783 1.00 91.56 142 TYR A C 1
ATOM 1131 O O . TYR A 1 142 ? 25.386 -12.923 -5.729 1.00 91.56 142 TYR A O 1
ATOM 1139 N N . TYR A 1 143 ? 25.506 -12.106 -7.816 1.00 91.12 143 TYR A N 1
ATOM 1140 C CA . TYR A 1 143 ? 24.211 -11.427 -7.753 1.00 91.12 143 TYR A CA 1
ATOM 1141 C C . TYR A 1 143 ? 23.069 -12.374 -7.383 1.00 91.12 143 TYR A C 1
ATOM 1143 O O . TYR A 1 143 ? 22.310 -12.094 -6.457 1.00 91.12 143 TYR A O 1
ATOM 1151 N N . TYR A 1 144 ? 22.936 -13.502 -8.084 1.00 87.31 144 TYR A N 1
ATOM 1152 C CA . TYR A 1 144 ? 21.835 -14.431 -7.829 1.00 87.31 144 TYR A CA 1
ATOM 1153 C C . TYR A 1 144 ? 21.960 -15.140 -6.477 1.00 87.31 144 TYR A C 1
ATOM 1155 O O . TYR A 1 144 ? 20.940 -15.350 -5.824 1.00 87.31 144 TYR A O 1
ATOM 1163 N N . GLN A 1 145 ? 23.180 -15.445 -6.023 1.00 88.25 145 GLN A N 1
ATOM 1164 C CA . GLN A 1 145 ? 23.435 -15.961 -4.676 1.00 88.25 145 GLN A CA 1
ATOM 1165 C C . GLN A 1 145 ? 23.001 -14.957 -3.607 1.00 88.25 145 GLN A C 1
ATOM 1167 O O . GLN A 1 145 ? 22.231 -15.316 -2.719 1.00 88.25 145 GLN A O 1
ATOM 1172 N N . THR A 1 146 ? 23.406 -13.692 -3.731 1.00 89.62 146 THR A N 1
ATOM 1173 C CA . THR A 1 146 ? 22.969 -12.625 -2.825 1.00 89.62 146 THR A CA 1
ATOM 1174 C C . THR A 1 146 ? 21.456 -12.453 -2.869 1.00 89.62 146 THR A C 1
ATOM 1176 O O . THR A 1 146 ? 20.806 -12.413 -1.834 1.00 89.62 146 THR A O 1
ATOM 1179 N N . MET A 1 147 ? 20.849 -12.427 -4.055 1.00 86.25 147 MET A N 1
ATOM 1180 C CA . MET A 1 147 ? 19.400 -12.277 -4.165 1.00 86.25 147 MET A CA 1
ATOM 1181 C C . MET A 1 147 ? 18.619 -13.500 -3.688 1.00 86.25 147 MET A C 1
ATOM 1183 O O . MET A 1 147 ? 17.443 -13.351 -3.381 1.00 86.25 147 MET A O 1
ATOM 1187 N N . SER A 1 148 ? 19.224 -14.687 -3.601 1.00 84.56 148 SER A N 1
ATOM 1188 C CA . SER A 1 148 ? 18.556 -15.893 -3.088 1.00 84.56 148 SER A CA 1
ATOM 1189 C C . SER A 1 148 ? 18.285 -15.851 -1.581 1.00 84.56 148 SER A C 1
ATOM 1191 O O . SER A 1 148 ? 17.435 -16.596 -1.098 1.00 84.56 148 SER A O 1
ATOM 1193 N N . THR A 1 149 ? 18.961 -14.967 -0.835 1.00 84.06 149 THR A N 1
ATOM 1194 C CA . THR A 1 149 ? 18.670 -14.758 0.593 1.00 84.06 149 THR A CA 1
ATOM 1195 C C . THR A 1 149 ? 17.413 -13.920 0.823 1.00 84.06 149 THR A C 1
ATOM 1197 O O . THR A 1 149 ? 16.919 -13.885 1.945 1.00 84.06 149 THR A O 1
ATOM 1200 N N . TYR A 1 150 ? 16.918 -13.248 -0.220 1.00 79.00 150 TYR A N 1
ATOM 1201 C CA . TYR A 1 150 ? 15.721 -12.404 -0.191 1.00 79.00 150 TYR A CA 1
ATOM 1202 C C . TYR A 1 150 ? 14.606 -13.066 -1.013 1.00 79.00 150 TYR A C 1
ATOM 1204 O O . TYR A 1 150 ? 13.577 -13.482 -0.490 1.00 79.00 150 TYR A O 1
ATOM 1212 N N . LEU A 1 151 ? 14.883 -13.320 -2.292 1.00 73.75 151 LEU A N 1
ATOM 1213 C CA . LEU A 1 151 ? 13.929 -13.861 -3.247 1.00 73.75 151 LEU A CA 1
ATOM 1214 C C . LEU A 1 151 ? 13.994 -15.389 -3.291 1.00 73.75 151 LEU A C 1
ATOM 1216 O O . LEU A 1 151 ? 15.055 -15.979 -3.503 1.00 73.75 151 LEU A O 1
ATOM 1220 N N . THR A 1 152 ? 12.834 -16.044 -3.223 1.00 66.31 152 THR A N 1
ATOM 1221 C CA . THR A 1 152 ? 12.731 -17.489 -3.475 1.00 66.31 152 THR A CA 1
ATOM 1222 C C . THR A 1 152 ? 13.043 -17.779 -4.948 1.00 66.31 152 THR A C 1
ATOM 1224 O O . THR A 1 152 ? 12.210 -17.555 -5.825 1.00 66.31 152 THR A O 1
ATOM 1227 N N . GLN A 1 153 ? 14.255 -18.253 -5.239 1.00 59.06 153 GLN A N 1
ATOM 1228 C CA . GLN A 1 153 ? 14.675 -18.648 -6.587 1.00 59.06 153 GLN A CA 1
ATOM 1229 C C . GLN A 1 153 ? 14.738 -20.171 -6.734 1.00 59.06 153 GLN A C 1
ATOM 1231 O O . GLN A 1 153 ? 14.972 -20.897 -5.768 1.00 59.06 153 GLN A O 1
ATOM 1236 N N . ALA A 1 154 ? 14.532 -20.661 -7.959 1.00 52.44 154 ALA A N 1
ATOM 1237 C CA . ALA A 1 154 ? 14.753 -22.065 -8.288 1.00 52.44 154 ALA A CA 1
ATOM 1238 C C . ALA A 1 154 ? 16.256 -22.391 -8.191 1.00 52.44 154 ALA A C 1
ATOM 1240 O O . ALA A 1 154 ? 17.079 -21.655 -8.729 1.00 52.44 154 ALA A O 1
ATOM 1241 N N . GLN A 1 155 ? 16.604 -23.495 -7.520 1.00 48.31 155 GLN A N 1
ATOM 1242 C CA . GLN A 1 155 ? 17.996 -23.896 -7.248 1.00 48.31 155 GLN A CA 1
ATOM 1243 C C . GLN A 1 155 ? 18.809 -24.251 -8.512 1.00 48.31 155 GLN A C 1
ATOM 1245 O O . GLN A 1 155 ? 20.035 -24.217 -8.463 1.00 48.31 155 GLN A O 1
ATOM 1250 N N . ASP A 1 156 ? 18.149 -24.510 -9.647 1.00 51.34 156 ASP A N 1
ATOM 1251 C CA . ASP A 1 156 ? 18.766 -24.980 -10.899 1.00 51.34 156 ASP A CA 1
ATOM 1252 C C . ASP A 1 156 ? 18.798 -23.901 -11.999 1.00 51.34 156 ASP A C 1
ATOM 1254 O O . ASP A 1 156 ? 18.398 -24.131 -13.144 1.00 51.34 156 ASP A O 1
ATOM 1258 N N . GLN A 1 157 ? 19.229 -22.682 -11.669 1.00 59.16 157 GLN A N 1
ATOM 1259 C CA . GLN A 1 157 ? 19.284 -21.603 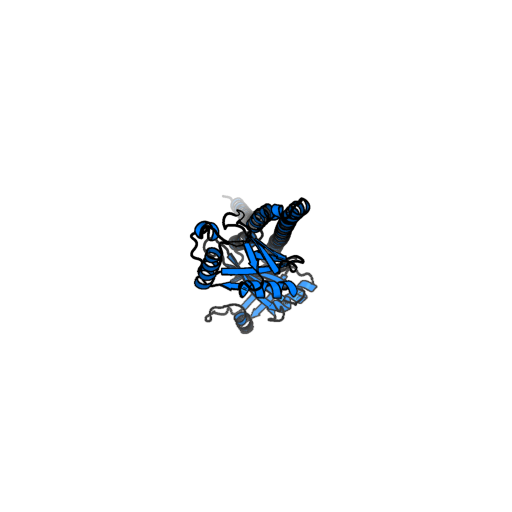-12.656 1.00 59.16 157 GLN A CA 1
ATOM 1260 C C . GLN A 1 157 ? 20.544 -21.706 -13.531 1.00 59.16 157 GLN A C 1
ATOM 1262 O O . GLN A 1 157 ? 21.674 -21.640 -13.050 1.00 59.16 157 GLN A O 1
ATOM 1267 N N . VAL A 1 158 ? 20.355 -21.840 -14.847 1.00 64.69 158 VAL A N 1
ATOM 1268 C CA . VAL A 1 158 ? 21.441 -21.694 -15.827 1.00 64.69 158 VAL A CA 1
ATOM 1269 C C . VAL A 1 158 ? 21.822 -20.216 -15.893 1.00 64.69 158 VAL A C 1
ATOM 1271 O O . VAL A 1 158 ? 21.043 -19.393 -16.368 1.00 64.69 158 VAL A O 1
ATOM 1274 N N . TYR A 1 159 ? 23.013 -19.879 -15.399 1.00 73.69 159 TYR A N 1
ATOM 1275 C CA . TYR A 1 159 ? 23.513 -18.505 -15.401 1.00 73.69 159 TYR A CA 1
ATOM 1276 C C . TYR A 1 159 ? 23.993 -18.086 -16.787 1.00 73.69 159 TYR A C 1
ATOM 1278 O O . TYR A 1 159 ? 24.774 -18.797 -17.428 1.00 73.69 159 TYR A O 1
ATOM 1286 N N . ASN A 1 160 ? 23.578 -16.898 -17.221 1.00 80.81 160 ASN A N 1
ATOM 1287 C CA . ASN A 1 160 ? 24.111 -16.305 -18.438 1.00 80.81 160 ASN A CA 1
ATOM 1288 C C . ASN A 1 160 ? 25.555 -15.828 -18.210 1.00 80.81 160 ASN A C 1
ATOM 1290 O O . ASN A 1 160 ? 25.910 -15.420 -17.102 1.00 80.81 160 ASN A O 1
ATOM 1294 N N . PRO A 1 161 ? 26.408 -15.853 -19.247 1.00 86.50 161 PRO A N 1
ATOM 1295 C CA . PRO A 1 161 ? 27.789 -15.388 -19.131 1.00 86.50 161 PRO A CA 1
ATOM 1296 C C . PRO A 1 161 ? 27.894 -13.872 -18.922 1.00 86.50 161 PRO A C 1
ATOM 1298 O O . PRO A 1 161 ? 28.900 -13.404 -18.395 1.00 86.50 161 PRO A O 1
ATOM 1301 N N . GLU A 1 162 ? 26.885 -13.110 -19.343 1.00 92.88 162 GLU A N 1
ATOM 1302 C CA . GLU A 1 162 ? 26.833 -11.656 -19.233 1.00 92.88 162 GLU A CA 1
ATOM 1303 C C . GLU A 1 162 ? 25.370 -11.206 -19.121 1.00 92.88 162 GLU A C 1
ATOM 1305 O O . GLU A 1 162 ? 24.515 -11.696 -19.860 1.00 92.88 162 GLU A O 1
ATOM 1310 N N . GLU A 1 163 ? 25.087 -10.292 -18.190 1.00 93.00 163 GLU A N 1
ATOM 1311 C CA . GLU A 1 163 ? 23.757 -9.712 -17.974 1.00 93.00 163 GLU A CA 1
ATOM 1312 C C . GLU A 1 163 ? 23.848 -8.204 -17.717 1.00 93.00 163 GLU A C 1
ATOM 1314 O O . GLU A 1 163 ? 24.806 -7.701 -17.120 1.00 93.00 163 GLU A O 1
ATOM 1319 N N . TYR A 1 164 ? 22.822 -7.482 -18.162 1.00 94.50 164 TYR A N 1
ATOM 1320 C CA . TYR A 1 164 ? 22.737 -6.027 -18.088 1.00 94.50 164 TYR A CA 1
ATOM 1321 C C . TYR A 1 164 ? 21.593 -5.628 -17.160 1.00 94.50 164 TYR A C 1
ATOM 1323 O O . TYR A 1 164 ? 20.426 -5.877 -17.466 1.00 94.50 164 TYR A O 1
ATOM 1331 N N . PHE A 1 165 ? 21.928 -4.997 -16.038 1.00 94.69 165 PHE A N 1
ATOM 1332 C CA . PHE A 1 165 ? 20.982 -4.549 -15.023 1.00 94.69 165 PHE A CA 1
ATOM 1333 C C . PHE A 1 165 ? 20.740 -3.055 -15.171 1.00 94.69 165 PHE A C 1
ATOM 1335 O O . PHE A 1 165 ? 21.633 -2.247 -14.912 1.00 94.69 165 PHE A O 1
ATOM 1342 N N . TYR A 1 166 ? 19.528 -2.695 -15.573 1.00 96.00 166 TYR A N 1
ATOM 1343 C CA . TYR A 1 166 ? 19.080 -1.318 -15.697 1.00 96.00 166 TYR A CA 1
ATOM 1344 C C . TYR A 1 166 ? 18.093 -0.962 -14.587 1.00 96.00 166 TYR A C 1
ATOM 1346 O O . TYR A 1 166 ? 17.178 -1.733 -14.294 1.00 96.00 166 TYR A O 1
ATOM 1354 N N . SER A 1 167 ? 18.218 0.250 -14.052 1.00 96.75 167 SER A N 1
ATOM 1355 C CA . SER A 1 167 ? 17.226 0.872 -13.168 1.00 96.75 167 SER A CA 1
ATOM 1356 C C . SER A 1 167 ? 16.839 2.228 -13.742 1.00 96.75 167 SER A C 1
ATOM 1358 O O . SER A 1 167 ? 17.599 3.184 -13.615 1.00 96.75 167 SER A O 1
ATOM 1360 N N . PHE A 1 168 ? 15.683 2.309 -14.405 1.00 97.38 168 PHE A N 1
ATOM 1361 C CA . PHE A 1 168 ? 15.166 3.536 -15.018 1.00 97.38 168 PHE A CA 1
ATOM 1362 C C . PHE A 1 168 ? 14.380 4.348 -13.997 1.00 97.38 168 PHE A C 1
ATOM 1364 O O . PHE A 1 168 ? 13.360 3.883 -13.494 1.00 97.38 168 PHE A O 1
ATOM 1371 N N . PHE A 1 169 ? 14.852 5.549 -13.676 1.00 97.88 169 PHE A N 1
ATOM 1372 C CA . PHE A 1 169 ? 14.357 6.290 -12.522 1.00 97.88 169 PHE A CA 1
ATOM 1373 C C . PHE A 1 169 ? 13.060 7.050 -12.801 1.00 97.88 169 PHE A C 1
ATOM 1375 O O . PHE A 1 169 ? 12.874 7.663 -13.853 1.00 97.88 169 PHE A O 1
ATOM 1382 N N . PHE A 1 170 ? 12.200 7.068 -11.789 1.00 96.12 170 PHE A N 1
ATOM 1383 C CA . PHE A 1 170 ? 11.104 8.013 -11.618 1.00 96.12 170 PHE A CA 1
ATOM 1384 C C . PHE A 1 170 ? 11.175 8.613 -10.207 1.00 96.12 170 PHE A C 1
ATOM 1386 O O . PHE A 1 170 ? 12.031 8.242 -9.409 1.00 96.12 170 PHE A O 1
ATOM 1393 N N . GLN A 1 171 ? 10.296 9.564 -9.891 1.00 92.94 171 GLN A N 1
ATOM 1394 C CA . GLN A 1 171 ? 10.400 10.377 -8.671 1.00 92.94 171 GLN A CA 1
ATOM 1395 C C . GLN A 1 171 ? 10.546 9.569 -7.368 1.00 92.94 171 GLN A C 1
ATOM 1397 O O . GLN A 1 171 ? 11.290 9.986 -6.487 1.00 92.94 171 GLN A O 1
ATOM 1402 N N . HIS A 1 172 ? 9.855 8.434 -7.251 1.00 94.62 172 HIS A N 1
ATOM 1403 C CA . HIS A 1 172 ? 9.787 7.636 -6.022 1.00 94.62 172 HIS A CA 1
ATOM 1404 C C . HIS A 1 172 ? 10.485 6.271 -6.128 1.00 94.62 172 HIS A C 1
ATOM 1406 O O . HIS A 1 172 ? 10.394 5.463 -5.208 1.00 94.62 172 HIS A O 1
ATOM 1412 N N . GLY A 1 173 ? 11.138 5.966 -7.250 1.00 96.00 173 GLY A N 1
ATOM 1413 C CA . GLY A 1 173 ? 11.574 4.600 -7.511 1.00 96.00 173 GLY A CA 1
ATOM 1414 C C . GLY A 1 173 ? 12.262 4.402 -8.853 1.00 96.00 173 GLY A C 1
ATOM 1415 O O . GLY A 1 173 ? 12.685 5.349 -9.520 1.00 96.00 173 GLY A O 1
ATOM 1416 N N . ALA A 1 174 ? 12.362 3.141 -9.259 1.00 96.25 174 ALA A N 1
ATOM 1417 C CA . ALA A 1 174 ? 12.899 2.742 -10.546 1.00 96.25 174 ALA A CA 1
ATOM 1418 C C . ALA A 1 174 ? 12.118 1.588 -11.175 1.00 96.25 174 ALA A C 1
ATOM 1420 O O . ALA A 1 174 ? 11.674 0.664 -10.496 1.00 96.25 174 ALA A O 1
ATOM 1421 N N . LEU A 1 175 ? 12.015 1.615 -12.500 1.00 94.25 175 LEU A N 1
ATOM 1422 C CA . LEU A 1 175 ? 11.641 0.462 -13.303 1.00 94.25 175 LEU A CA 1
ATOM 1423 C C . LEU A 1 175 ? 12.915 -0.343 -13.594 1.00 94.25 175 LEU A C 1
ATOM 1425 O O . LEU A 1 175 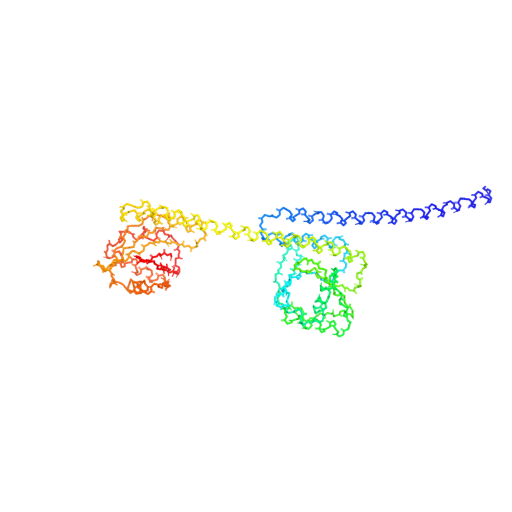? 13.809 0.120 -14.303 1.00 94.25 175 LEU A O 1
ATOM 1429 N N . ASN A 1 176 ? 13.009 -1.530 -13.006 1.00 92.31 176 ASN A N 1
ATOM 1430 C CA . ASN A 1 176 ? 14.167 -2.407 -13.087 1.00 92.31 176 ASN A CA 1
ATOM 1431 C C . ASN A 1 176 ? 14.021 -3.377 -14.260 1.00 92.31 176 ASN A C 1
ATOM 1433 O O . ASN A 1 176 ? 12.978 -4.017 -14.408 1.00 92.31 176 ASN A O 1
ATOM 1437 N N . VAL A 1 177 ? 15.074 -3.511 -15.063 1.00 90.06 177 VAL A N 1
ATOM 1438 C CA . VAL A 1 177 ? 15.137 -4.418 -16.214 1.00 90.06 177 VAL A CA 1
ATOM 1439 C C . VAL A 1 177 ? 16.445 -5.189 -16.175 1.00 90.06 177 VAL A C 1
ATOM 1441 O O . VAL A 1 177 ? 17.511 -4.595 -16.045 1.00 90.06 177 VAL A O 1
ATOM 1444 N N . VAL A 1 178 ? 16.367 -6.507 -16.333 1.00 89.69 178 VAL A N 1
ATOM 1445 C CA . VAL A 1 178 ? 17.536 -7.355 -16.590 1.00 89.69 178 VAL A CA 1
ATOM 1446 C C . VAL A 1 178 ? 17.471 -7.818 -18.041 1.00 89.69 178 VAL A C 1
ATOM 1448 O O . VAL A 1 178 ? 16.426 -8.312 -18.458 1.00 89.69 178 VAL A O 1
ATOM 1451 N N . ALA A 1 179 ? 18.544 -7.656 -18.813 1.00 89.62 179 ALA A N 1
ATOM 1452 C CA . ALA A 1 179 ? 18.598 -8.011 -20.235 1.00 89.62 179 ALA A CA 1
ATOM 1453 C C . ALA A 1 179 ? 19.816 -8.891 -20.570 1.00 89.62 179 ALA A C 1
ATOM 1455 O O . ALA A 1 179 ? 20.866 -8.777 -19.936 1.00 89.62 179 ALA A O 1
ATOM 1456 N N . HIS A 1 180 ? 19.688 -9.743 -21.596 1.00 87.44 180 HIS A N 1
ATOM 1457 C CA . HIS A 1 180 ? 20.781 -10.589 -22.112 1.00 87.44 180 HIS A CA 1
ATOM 1458 C C . HIS A 1 180 ? 21.774 -9.826 -23.000 1.00 87.44 180 HIS A C 1
ATOM 1460 O O . HIS A 1 180 ? 22.892 -10.277 -23.241 1.00 87.44 180 HIS A O 1
ATOM 1466 N N . ARG A 1 181 ? 21.349 -8.679 -23.528 1.00 91.00 181 ARG A N 1
ATOM 1467 C CA . ARG A 1 181 ? 22.135 -7.802 -24.397 1.00 91.00 181 ARG A CA 1
ATOM 1468 C C . ARG A 1 181 ? 21.997 -6.359 -23.916 1.00 91.00 181 ARG A C 1
ATOM 1470 O O . ARG A 1 181 ? 21.002 -6.046 -23.257 1.00 91.00 181 ARG A O 1
ATOM 1477 N N . PRO A 1 182 ? 22.920 -5.459 -24.286 1.00 92.62 182 PRO A N 1
ATOM 1478 C CA . PRO A 1 182 ? 22.715 -4.052 -24.003 1.00 92.62 182 PRO A CA 1
ATOM 1479 C C . PRO A 1 182 ? 21.466 -3.557 -24.742 1.00 92.62 182 PRO A C 1
ATOM 1481 O O . PRO A 1 182 ? 21.237 -3.876 -25.919 1.00 92.62 182 PRO A O 1
ATOM 1484 N N . LEU A 1 183 ? 20.660 -2.766 -24.040 1.00 92.31 183 LEU A N 1
ATOM 1485 C CA . LEU A 1 183 ? 19.575 -2.016 -24.651 1.00 92.31 183 LEU A CA 1
ATOM 1486 C C . LEU A 1 183 ? 20.167 -0.928 -25.550 1.00 92.31 183 LEU A C 1
ATOM 1488 O O . LEU A 1 183 ? 21.153 -0.269 -25.211 1.00 92.31 183 LEU A O 1
ATOM 1492 N N . THR A 1 184 ? 19.563 -0.746 -26.717 1.00 93.06 184 THR A N 1
ATOM 1493 C CA . THR A 1 184 ? 19.878 0.367 -27.613 1.00 93.06 184 THR A CA 1
ATOM 1494 C C . THR A 1 184 ? 19.466 1.692 -26.973 1.00 93.06 184 THR A C 1
ATOM 1496 O O . THR A 1 184 ? 18.586 1.738 -26.116 1.00 93.06 184 THR A O 1
ATOM 1499 N N . GLU A 1 185 ? 20.041 2.806 -27.427 1.00 92.31 185 GLU A N 1
ATOM 1500 C CA . GLU A 1 185 ? 19.657 4.140 -26.944 1.00 92.31 185 GLU A CA 1
ATOM 1501 C C . GLU A 1 185 ? 18.149 4.409 -27.107 1.00 92.31 185 GLU A C 1
ATOM 1503 O O . GLU A 1 185 ? 17.514 4.978 -26.220 1.00 92.31 185 GLU A O 1
ATOM 1508 N N . ALA A 1 186 ? 17.556 3.926 -28.205 1.00 90.25 186 ALA A N 1
ATOM 1509 C CA . ALA A 1 186 ? 16.120 4.016 -28.442 1.00 90.25 186 ALA A CA 1
ATOM 1510 C C . ALA A 1 186 ? 15.308 3.216 -27.409 1.00 90.25 186 ALA A C 1
ATOM 1512 O O . ALA A 1 186 ? 14.311 3.719 -26.899 1.00 90.25 186 ALA A O 1
ATOM 1513 N N . GLU A 1 187 ? 15.736 1.997 -27.071 1.00 92.12 187 GLU A N 1
ATOM 1514 C CA . GLU A 1 187 ? 15.094 1.178 -26.034 1.00 92.12 187 GLU A CA 1
ATOM 1515 C C . GLU A 1 187 ? 15.231 1.817 -24.650 1.00 92.12 187 GLU A C 1
ATOM 1517 O O . GLU A 1 187 ? 14.237 1.910 -23.934 1.00 92.12 187 GLU A O 1
ATOM 1522 N N . CYS A 1 188 ? 16.408 2.347 -24.301 1.00 94.81 188 CYS A N 1
ATOM 1523 C CA . CYS A 1 188 ? 16.594 3.108 -23.064 1.00 94.81 188 CYS A CA 1
ATOM 1524 C C . CYS A 1 188 ? 15.650 4.318 -22.999 1.00 94.81 188 CYS A C 1
ATOM 1526 O O . CYS A 1 188 ? 15.029 4.553 -21.967 1.00 94.81 188 CYS A O 1
ATOM 1528 N N . GLY A 1 189 ? 15.491 5.054 -24.105 1.00 94.38 189 GLY A N 1
ATOM 1529 C CA . GLY A 1 189 ? 14.560 6.179 -24.188 1.00 94.38 189 GLY A CA 1
ATOM 1530 C C . GLY A 1 189 ? 13.099 5.772 -23.971 1.00 94.38 189 GLY A C 1
ATOM 1531 O O . GLY A 1 189 ? 12.366 6.482 -23.282 1.00 94.38 189 GLY A O 1
ATOM 1532 N N . ILE A 1 190 ? 12.683 4.618 -24.505 1.00 92.88 190 ILE A N 1
ATOM 1533 C CA . ILE A 1 190 ? 11.345 4.058 -24.260 1.00 92.88 190 ILE A CA 1
ATOM 1534 C C . ILE A 1 190 ? 11.200 3.690 -22.783 1.00 92.88 190 ILE A C 1
ATOM 1536 O O . ILE A 1 190 ? 10.252 4.125 -22.135 1.00 92.88 190 ILE A O 1
ATOM 1540 N N . MET A 1 191 ? 12.155 2.951 -22.219 1.00 94.12 191 MET A N 1
ATOM 1541 C CA . MET A 1 191 ? 12.107 2.537 -20.817 1.00 94.12 191 MET A CA 1
ATOM 1542 C C . MET A 1 191 ? 12.073 3.728 -19.851 1.00 94.12 191 MET A C 1
ATOM 1544 O O . MET A 1 191 ? 11.329 3.690 -18.873 1.00 94.12 191 MET A O 1
ATOM 1548 N N . THR A 1 192 ? 12.800 4.813 -20.139 1.00 95.94 192 THR A N 1
ATOM 1549 C CA . THR A 1 192 ? 12.717 6.059 -19.363 1.00 95.94 192 THR A CA 1
ATOM 1550 C C . THR A 1 192 ? 11.314 6.673 -19.413 1.00 95.94 192 THR A C 1
ATOM 1552 O O . THR A 1 192 ? 10.798 7.076 -18.373 1.00 95.94 192 THR A O 1
ATOM 1555 N N . GLN A 1 193 ? 10.659 6.711 -20.578 1.00 95.06 193 GLN A N 1
ATOM 1556 C CA . GLN A 1 193 ? 9.280 7.214 -20.688 1.00 95.06 193 GLN A CA 1
ATOM 1557 C C . GLN A 1 193 ? 8.295 6.334 -19.910 1.00 95.06 193 GLN A C 1
ATOM 1559 O O . GLN A 1 193 ? 7.433 6.838 -19.194 1.00 95.06 193 GLN A O 1
ATOM 1564 N N . PHE A 1 194 ? 8.453 5.014 -19.986 1.00 93.69 194 PHE A N 1
ATOM 1565 C CA . PHE A 1 194 ? 7.631 4.076 -19.226 1.00 93.69 194 PHE A CA 1
ATOM 1566 C C . PHE A 1 194 ? 7.856 4.182 -17.714 1.00 93.69 194 PHE A C 1
ATOM 1568 O O . PHE A 1 194 ? 6.887 4.124 -16.960 1.00 93.69 194 PHE A O 1
ATOM 1575 N N . ALA A 1 195 ? 9.092 4.407 -17.259 1.00 95.44 195 ALA A N 1
ATOM 1576 C CA . ALA A 1 195 ? 9.379 4.686 -15.853 1.00 95.44 195 ALA A CA 1
ATOM 1577 C C . ALA A 1 195 ? 8.657 5.958 -15.381 1.00 95.44 195 ALA A C 1
ATOM 1579 O O . ALA A 1 195 ? 8.029 5.955 -14.325 1.00 95.44 195 ALA A O 1
ATOM 1580 N N . GLN A 1 196 ? 8.660 7.023 -16.189 1.00 95.44 196 GLN A N 1
ATOM 1581 C CA . GLN A 1 196 ? 7.919 8.252 -15.886 1.00 95.44 196 GLN A CA 1
ATOM 1582 C C . GLN A 1 196 ? 6.406 8.013 -15.801 1.00 95.44 196 GLN A C 1
ATOM 1584 O O . GLN A 1 196 ? 5.767 8.485 -14.860 1.00 95.44 196 GLN A O 1
ATOM 1589 N N . VAL A 1 197 ? 5.834 7.244 -16.734 1.00 94.56 197 VAL A N 1
ATOM 1590 C CA . VAL A 1 197 ? 4.413 6.866 -16.682 1.00 94.56 197 VAL A CA 1
ATOM 1591 C C . VAL A 1 197 ? 4.105 6.030 -15.445 1.00 94.56 197 VAL A C 1
ATOM 1593 O O . VAL A 1 197 ? 3.102 6.292 -14.781 1.00 94.56 197 VAL A O 1
ATOM 1596 N N . PHE A 1 198 ? 4.977 5.091 -15.073 1.00 94.12 198 PHE A N 1
ATOM 1597 C CA . PHE A 1 198 ? 4.826 4.356 -13.821 1.00 94.12 198 PHE A CA 1
ATOM 1598 C C . PHE A 1 198 ? 4.856 5.292 -12.607 1.00 94.12 198 PHE A C 1
ATOM 1600 O O . PHE A 1 198 ? 4.028 5.159 -11.712 1.00 94.12 198 PHE A O 1
ATOM 1607 N N . GLY A 1 199 ? 5.735 6.297 -12.603 1.00 95.19 199 GLY A N 1
ATOM 1608 C CA . GLY A 1 199 ? 5.752 7.329 -11.567 1.00 95.19 199 GLY A CA 1
ATOM 1609 C C . GLY A 1 199 ? 4.402 8.037 -11.399 1.00 95.19 199 GLY A C 1
ATOM 1610 O O . GLY A 1 199 ? 3.990 8.294 -10.271 1.00 95.19 199 GLY A O 1
ATOM 1611 N N . MET A 1 200 ? 3.669 8.277 -12.493 1.00 95.19 200 MET A N 1
ATOM 1612 C CA . MET A 1 200 ? 2.305 8.819 -12.427 1.00 95.19 200 MET A CA 1
ATOM 1613 C C . MET A 1 200 ? 1.297 7.816 -11.848 1.00 95.19 200 MET A C 1
ATOM 1615 O O . MET A 1 200 ? 0.417 8.222 -11.090 1.00 95.19 200 MET A O 1
ATOM 1619 N N . ILE A 1 201 ? 1.422 6.522 -12.175 1.00 94.19 201 ILE A N 1
ATOM 1620 C CA . ILE A 1 201 ? 0.606 5.454 -11.565 1.00 94.19 201 ILE A CA 1
ATOM 1621 C C . ILE A 1 201 ? 0.823 5.442 -10.051 1.00 94.19 201 ILE A C 1
ATOM 1623 O O . ILE A 1 201 ? -0.138 5.469 -9.284 1.00 94.19 201 ILE A O 1
ATOM 1627 N N . TYR A 1 202 ? 2.084 5.443 -9.625 1.00 94.88 202 TYR A N 1
ATOM 1628 C CA . TYR A 1 202 ? 2.442 5.386 -8.215 1.00 94.88 202 TYR A CA 1
ATOM 1629 C C . TYR A 1 202 ? 1.988 6.635 -7.450 1.00 94.88 202 TYR A C 1
ATOM 1631 O O . TYR A 1 202 ? 1.423 6.521 -6.366 1.00 94.88 202 TYR A O 1
ATOM 1639 N N . LEU A 1 203 ? 2.137 7.826 -8.036 1.00 95.25 203 LEU A N 1
ATOM 1640 C CA . LEU A 1 203 ? 1.617 9.052 -7.429 1.00 95.25 203 LEU A CA 1
ATOM 1641 C C . LEU A 1 203 ? 0.093 8.990 -7.254 1.00 95.25 203 LEU A C 1
ATOM 1643 O O . LEU A 1 203 ? -0.423 9.295 -6.182 1.00 95.25 203 LEU A O 1
ATOM 1647 N N . ARG A 1 204 ? -0.632 8.523 -8.278 1.00 96.06 204 ARG A N 1
ATOM 1648 C CA . ARG A 1 204 ? -2.086 8.352 -8.198 1.00 96.06 204 ARG A CA 1
ATOM 1649 C C . ARG A 1 204 ? -2.486 7.353 -7.112 1.00 96.06 204 ARG A C 1
ATOM 1651 O O . ARG A 1 204 ? -3.480 7.572 -6.424 1.00 96.06 204 ARG A O 1
ATOM 1658 N N . PHE A 1 205 ? -1.725 6.276 -6.958 1.00 95.25 205 PHE A N 1
ATOM 1659 C CA . PHE A 1 205 ? -1.903 5.314 -5.877 1.00 95.25 205 PHE A CA 1
ATOM 1660 C C . PHE A 1 205 ? -1.762 5.973 -4.493 1.00 95.25 205 PHE A C 1
ATOM 1662 O O . PHE A 1 205 ? -2.659 5.819 -3.665 1.00 95.25 205 PHE A O 1
ATOM 1669 N N . LEU A 1 206 ? -0.712 6.773 -4.269 1.00 95.56 206 LEU A N 1
ATOM 1670 C CA . LEU A 1 206 ? -0.507 7.503 -3.009 1.00 95.56 206 LEU A CA 1
ATOM 1671 C C . LEU A 1 206 ? -1.634 8.508 -2.718 1.00 95.56 206 LEU A C 1
ATOM 1673 O O . LEU A 1 206 ? -2.115 8.609 -1.583 1.00 95.56 206 LEU A O 1
ATOM 1677 N N . ASP A 1 207 ? -2.090 9.227 -3.746 1.00 97.00 207 ASP A N 1
ATOM 1678 C CA . ASP A 1 207 ? -3.216 10.157 -3.633 1.00 97.00 207 ASP A CA 1
ATOM 1679 C C . ASP A 1 207 ? -4.502 9.431 -3.217 1.00 97.00 207 ASP A C 1
ATOM 1681 O O . ASP A 1 207 ? -5.239 9.909 -2.350 1.00 97.00 207 ASP A O 1
ATOM 1685 N N . LEU A 1 208 ? -4.769 8.265 -3.818 1.00 97.12 208 LEU A N 1
ATOM 1686 C CA . LEU A 1 208 ? -5.934 7.441 -3.502 1.00 97.12 208 LEU A CA 1
ATOM 1687 C C . LEU A 1 208 ? -5.864 6.889 -2.077 1.00 97.12 208 LEU A C 1
ATOM 1689 O O . LEU A 1 208 ? -6.839 7.049 -1.349 1.00 97.12 208 LEU A O 1
ATOM 1693 N N . GLN A 1 209 ? -4.719 6.359 -1.632 1.00 95.31 209 GLN A N 1
ATOM 1694 C CA . GLN A 1 209 ? -4.547 5.917 -0.240 1.00 95.31 209 GLN A CA 1
ATOM 1695 C C . GLN A 1 209 ? -4.797 7.052 0.757 1.00 95.31 209 GLN A C 1
ATOM 1697 O O . GLN A 1 209 ? -5.481 6.880 1.766 1.00 95.31 209 GLN A O 1
ATOM 1702 N N . THR A 1 210 ? -4.287 8.248 0.456 1.00 95.88 210 THR A N 1
ATOM 1703 C CA . THR A 1 210 ? -4.505 9.427 1.300 1.00 95.88 210 THR A CA 1
ATOM 1704 C C . THR A 1 210 ? -5.983 9.822 1.339 1.00 95.88 210 THR A C 1
ATOM 1706 O O . THR A 1 210 ? -6.511 10.163 2.400 1.00 95.88 210 THR A O 1
ATOM 1709 N N . ALA A 1 211 ? -6.671 9.791 0.195 1.00 95.31 211 ALA A N 1
ATOM 1710 C CA . ALA A 1 211 ? -8.096 10.097 0.109 1.00 95.31 211 ALA A CA 1
ATOM 1711 C C . ALA A 1 211 ? -8.958 9.060 0.848 1.00 95.31 211 ALA A C 1
ATOM 1713 O O . ALA A 1 211 ? -9.871 9.443 1.579 1.00 95.31 211 ALA A O 1
ATOM 1714 N N . GLU A 1 212 ? -8.643 7.773 0.707 1.00 95.00 212 GLU A N 1
ATOM 1715 C CA . GLU A 1 212 ? -9.302 6.658 1.396 1.00 95.00 212 GLU A CA 1
ATOM 1716 C C . GLU A 1 212 ? -9.139 6.775 2.919 1.00 95.00 212 GLU A C 1
ATOM 1718 O O . GLU A 1 212 ? -10.131 6.725 3.648 1.00 95.00 212 GLU A O 1
ATOM 1723 N N . ALA A 1 213 ? -7.922 7.042 3.406 1.00 93.62 213 ALA A N 1
ATOM 1724 C CA . ALA A 1 213 ? -7.660 7.254 4.830 1.00 93.62 213 ALA A CA 1
ATOM 1725 C C . ALA A 1 213 ? -8.439 8.457 5.391 1.00 93.62 213 ALA A C 1
ATOM 1727 O O . ALA A 1 213 ? -9.065 8.365 6.448 1.00 93.62 213 ALA A O 1
ATOM 1728 N N . ARG A 1 214 ? -8.470 9.581 4.659 1.00 94.00 214 ARG A N 1
ATOM 1729 C CA . ARG A 1 214 ? -9.257 10.767 5.044 1.00 94.00 214 ARG A CA 1
ATOM 1730 C C . ARG A 1 214 ? -10.757 10.485 5.068 1.00 94.00 214 ARG A C 1
ATOM 1732 O O . ARG A 1 214 ? -11.443 10.971 5.962 1.00 94.00 214 ARG A O 1
ATOM 1739 N N . ALA A 1 215 ? -11.270 9.724 4.102 1.00 92.56 215 ALA A N 1
ATOM 1740 C CA . ALA A 1 215 ? -12.677 9.339 4.061 1.00 92.56 215 ALA A CA 1
ATOM 1741 C C . ALA A 1 215 ? -13.045 8.426 5.242 1.00 92.56 215 ALA A C 1
ATOM 1743 O O . ALA A 1 215 ? -14.083 8.635 5.871 1.00 92.56 215 ALA A O 1
ATOM 1744 N N . SER A 1 216 ? -12.172 7.473 5.585 1.00 90.69 216 SER A N 1
ATOM 1745 C CA . SER A 1 216 ? -12.334 6.619 6.765 1.00 90.69 216 SER A CA 1
ATOM 1746 C C . SER A 1 216 ? -12.378 7.445 8.051 1.00 90.69 216 SER A C 1
ATOM 1748 O O . SER A 1 216 ? -13.302 7.295 8.847 1.00 90.69 216 SER A O 1
ATOM 1750 N N . GLU A 1 217 ? -11.431 8.366 8.235 1.00 93.69 217 GLU A N 1
ATOM 1751 C CA . GLU A 1 217 ? -11.376 9.219 9.426 1.00 93.69 217 GLU A CA 1
ATOM 1752 C C . GLU A 1 217 ? -12.585 10.160 9.523 1.00 93.69 217 GLU A C 1
ATOM 1754 O O . GLU A 1 217 ? -13.185 10.319 10.586 1.00 93.69 217 GLU A O 1
ATOM 1759 N N . ALA A 1 218 ? -13.015 10.741 8.400 1.00 94.31 218 ALA A N 1
ATOM 1760 C CA . ALA A 1 218 ? -14.225 11.555 8.358 1.00 94.31 218 ALA A CA 1
ATOM 1761 C C . ALA A 1 218 ? -15.475 10.743 8.744 1.00 94.31 218 ALA A C 1
ATOM 1763 O O . ALA A 1 218 ? -16.341 11.259 9.454 1.00 94.31 218 ALA A O 1
ATOM 1764 N N . SER A 1 219 ? -15.557 9.476 8.321 1.00 93.06 219 SER A N 1
ATOM 1765 C CA . SER A 1 219 ? -16.633 8.560 8.713 1.00 93.06 219 SER A CA 1
ATOM 1766 C C . SER A 1 219 ? -16.625 8.295 10.223 1.00 93.06 219 SER A C 1
ATOM 1768 O O . SER A 1 219 ? -17.660 8.468 10.876 1.00 93.06 219 SER A O 1
ATOM 1770 N N . HIS A 1 220 ? -15.454 7.993 10.804 1.00 92.00 220 HIS 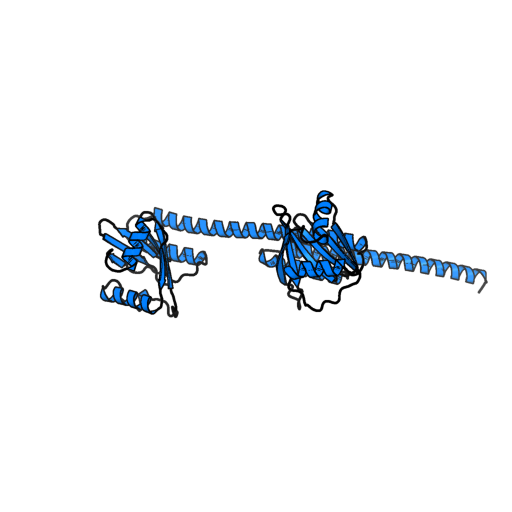A N 1
ATOM 1771 C CA . HIS A 1 220 ? -15.285 7.839 12.255 1.00 92.00 220 HIS A CA 1
ATOM 1772 C C . HIS A 1 220 ? -15.727 9.094 13.013 1.00 92.00 220 HIS A C 1
ATOM 1774 O O . HIS A 1 220 ? -16.528 9.023 13.948 1.00 92.00 220 HIS A O 1
ATOM 1780 N N . GLN A 1 221 ? -15.265 10.270 12.585 1.00 95.12 221 GLN A N 1
ATOM 1781 C CA . GLN A 1 221 ? -15.588 11.522 13.258 1.00 95.12 221 GLN A CA 1
ATOM 1782 C C . GLN A 1 221 ? -17.076 11.881 13.136 1.00 95.12 221 GLN A C 1
ATOM 1784 O O . GLN A 1 221 ? -17.663 12.410 14.084 1.00 95.12 221 GLN A O 1
ATOM 1789 N N . ALA A 1 222 ? -17.707 11.575 12.000 1.00 94.88 222 ALA A N 1
ATOM 1790 C CA . ALA A 1 222 ? -19.140 11.766 11.808 1.00 94.88 222 ALA A CA 1
ATOM 1791 C C . ALA A 1 222 ? -19.967 10.846 12.721 1.00 94.88 222 ALA A C 1
ATOM 1793 O O . ALA A 1 222 ? -20.925 11.319 13.335 1.00 94.88 222 ALA A O 1
ATOM 1794 N N . ALA A 1 223 ? -19.576 9.574 12.856 1.00 93.88 223 ALA A N 1
ATOM 1795 C CA . ALA A 1 223 ? -20.192 8.629 13.787 1.00 93.88 223 ALA A CA 1
ATOM 1796 C C . ALA A 1 223 ? -20.084 9.119 15.240 1.00 93.88 223 ALA A C 1
ATOM 1798 O O . ALA A 1 223 ? -21.091 9.241 15.939 1.00 93.88 223 ALA A O 1
ATOM 1799 N N . LEU A 1 224 ? -18.884 9.527 15.667 1.00 93.06 224 LEU A N 1
ATOM 1800 C CA . LEU A 1 224 ? -18.662 10.096 17.000 1.00 93.06 224 LEU A CA 1
ATOM 1801 C C . LEU A 1 224 ? -19.494 11.359 17.246 1.00 93.06 224 LEU A C 1
ATOM 1803 O O . LEU A 1 224 ? -20.033 11.538 18.336 1.00 93.06 224 LEU A O 1
ATOM 1807 N N . ASN A 1 225 ? -19.616 12.242 16.253 1.00 94.75 225 ASN A N 1
ATOM 1808 C CA . ASN A 1 225 ? -20.409 13.463 16.388 1.00 94.75 225 ASN A CA 1
ATOM 1809 C C . ASN A 1 225 ? -21.907 13.172 16.524 1.00 94.75 225 ASN A C 1
ATOM 1811 O O . ASN A 1 225 ? -22.563 13.850 17.311 1.00 94.75 225 ASN A O 1
ATOM 1815 N N . ARG A 1 226 ? -22.439 12.157 15.827 1.00 94.31 226 ARG A N 1
ATOM 1816 C CA . ARG A 1 226 ? -23.828 11.704 16.015 1.00 94.31 226 ARG A CA 1
ATOM 1817 C C . ARG A 1 226 ? -24.054 11.190 17.433 1.00 94.31 226 ARG A C 1
ATOM 1819 O O . ARG A 1 226 ? -24.965 11.664 18.099 1.00 94.31 226 ARG A O 1
ATOM 1826 N N . VAL A 1 227 ? -23.171 10.320 17.930 1.00 91.50 227 VAL A N 1
ATOM 1827 C CA . VAL A 1 227 ? -23.248 9.814 19.313 1.00 91.50 227 VAL A CA 1
ATOM 1828 C C . VAL A 1 227 ? -23.166 10.952 20.333 1.00 91.50 227 VAL A C 1
ATOM 1830 O O . VAL A 1 227 ? -23.969 11.010 21.259 1.00 91.50 227 VAL A O 1
ATOM 1833 N N . ARG A 1 228 ? -22.249 11.909 20.151 1.00 91.81 228 ARG A N 1
ATOM 1834 C CA . ARG A 1 228 ? -22.133 13.085 21.032 1.00 91.81 228 ARG A CA 1
ATOM 1835 C C . ARG A 1 228 ? -23.373 13.972 21.001 1.00 91.81 228 ARG A C 1
ATOM 1837 O O . ARG A 1 228 ? -23.762 14.472 22.050 1.00 91.81 228 ARG A O 1
ATOM 1844 N N . ALA A 1 229 ? -23.964 14.192 19.827 1.00 93.06 229 ALA A N 1
ATOM 1845 C CA . ALA A 1 229 ? -25.175 14.995 19.690 1.00 93.06 229 ALA A CA 1
ATOM 1846 C C . ALA A 1 229 ? -26.361 14.344 20.416 1.00 93.06 229 ALA A C 1
ATOM 1848 O O . ALA A 1 229 ? -27.068 15.027 21.153 1.00 93.06 229 ALA A O 1
ATOM 1849 N N . GLU A 1 230 ? -26.515 13.027 20.274 1.00 90.69 230 GLU A N 1
ATOM 1850 C CA . GLU A 1 230 ? -27.555 12.255 20.961 1.00 90.69 230 GLU A CA 1
ATOM 1851 C C . GLU A 1 230 ? -27.349 12.278 22.481 1.00 90.69 230 GLU A C 1
ATOM 1853 O O . GLU A 1 230 ? -28.268 12.645 23.213 1.00 90.69 230 GLU A O 1
ATOM 1858 N N . ILE A 1 231 ? -26.119 12.059 22.965 1.00 89.19 231 ILE A N 1
ATOM 1859 C CA . ILE A 1 231 ? -25.777 12.201 24.393 1.00 89.19 231 ILE A CA 1
ATOM 1860 C C . ILE A 1 231 ? -26.065 13.622 24.906 1.00 89.19 231 ILE A C 1
ATOM 1862 O O . ILE A 1 231 ? -26.620 13.794 25.987 1.00 89.19 231 ILE A O 1
ATOM 1866 N N . ALA A 1 232 ? -25.718 14.661 24.142 1.00 90.38 232 ALA A N 1
ATOM 1867 C CA . ALA A 1 232 ? -25.968 16.050 24.534 1.00 90.38 232 ALA A CA 1
ATOM 1868 C C . ALA A 1 232 ? -27.466 16.403 24.592 1.00 90.38 232 ALA A C 1
ATOM 1870 O O . ALA A 1 232 ? -27.839 17.390 25.229 1.00 90.38 232 ALA A O 1
ATOM 1871 N N . SER A 1 233 ? -28.318 15.619 23.928 1.00 91.94 233 SER A N 1
ATOM 1872 C CA . SER A 1 233 ? -29.767 15.814 23.911 1.00 91.94 233 SER A CA 1
ATOM 1873 C C . SER A 1 233 ? -30.499 15.125 25.071 1.00 91.94 233 SER A C 1
ATOM 1875 O O . SER A 1 233 ? -31.667 15.444 25.314 1.00 91.94 233 SER A O 1
ATOM 1877 N N . MET A 1 234 ? -29.808 14.247 25.812 1.00 90.25 234 MET A N 1
ATOM 1878 C CA . MET A 1 234 ? -30.366 13.501 26.940 1.00 90.25 234 MET A CA 1
ATOM 1879 C C . MET A 1 234 ? -30.965 14.425 28.009 1.00 90.25 234 MET A C 1
ATOM 1881 O O . MET A 1 234 ? -30.403 15.459 28.382 1.00 90.25 234 MET A O 1
ATOM 1885 N N . ARG A 1 235 ? -32.117 14.020 28.539 1.00 90.44 235 ARG A N 1
ATOM 1886 C CA . ARG A 1 235 ? -32.893 14.680 29.597 1.00 90.44 235 ARG A CA 1
ATOM 1887 C C . ARG A 1 235 ? -33.017 13.827 30.855 1.00 90.44 235 ARG A C 1
ATOM 1889 O O . ARG A 1 235 ? -33.213 14.380 31.935 1.00 90.44 235 ARG A O 1
ATOM 1896 N N . SER A 1 236 ? -32.904 12.510 30.729 1.00 87.06 236 SER A N 1
ATOM 1897 C CA . SER A 1 236 ? -33.011 11.547 31.821 1.00 87.06 236 SER A CA 1
ATOM 1898 C C . SER A 1 236 ? -32.097 10.337 31.600 1.00 87.06 236 SER A C 1
ATOM 1900 O O . SER A 1 236 ? -31.506 10.172 30.535 1.00 87.06 236 SER A O 1
ATOM 1902 N N . ALA A 1 237 ? -31.965 9.481 32.615 1.00 79.94 237 ALA A N 1
ATOM 1903 C CA . ALA A 1 237 ? -31.210 8.236 32.482 1.00 79.94 237 ALA A CA 1
ATOM 1904 C C . ALA A 1 237 ? -31.877 7.238 31.517 1.00 79.94 237 ALA A C 1
ATOM 1906 O O . ALA A 1 237 ? -31.170 6.432 30.919 1.00 79.94 237 ALA A O 1
ATOM 1907 N N . ASP A 1 238 ? -33.198 7.330 31.330 1.00 81.00 238 ASP A N 1
ATOM 1908 C CA . ASP A 1 238 ? -33.959 6.455 30.430 1.00 81.00 238 ASP A CA 1
ATOM 1909 C C . ASP A 1 238 ? -33.588 6.696 28.953 1.00 81.00 238 ASP A C 1
ATOM 1911 O O . ASP A 1 238 ? -33.703 5.796 28.127 1.00 81.00 238 ASP A O 1
ATOM 1915 N N . ASP A 1 239 ? -33.030 7.868 28.615 1.00 83.12 239 ASP A N 1
ATOM 1916 C CA . ASP A 1 239 ? -32.567 8.171 27.252 1.00 83.12 239 ASP A CA 1
ATOM 1917 C C . ASP A 1 239 ? -31.360 7.309 26.820 1.00 83.12 239 ASP A C 1
ATOM 1919 O O . ASP A 1 239 ? -31.052 7.218 25.629 1.00 83.12 239 ASP A O 1
ATOM 1923 N N . LEU A 1 240 ? -30.687 6.627 27.761 1.00 81.12 240 LEU A N 1
ATOM 1924 C CA . LEU A 1 240 ? -29.640 5.645 27.447 1.00 81.12 240 LEU A CA 1
ATOM 1925 C C . LEU A 1 240 ? -30.170 4.463 26.625 1.00 81.12 240 LEU A C 1
ATOM 1927 O O . LEU A 1 240 ? -29.409 3.898 25.835 1.00 81.12 240 LEU A O 1
ATOM 1931 N N . ASP A 1 241 ? -31.463 4.142 26.731 1.00 77.56 241 ASP A N 1
ATOM 1932 C CA . ASP A 1 241 ? -32.095 3.086 25.933 1.00 77.56 241 ASP A CA 1
ATOM 1933 C C . ASP A 1 241 ? -32.075 3.404 24.428 1.00 77.56 241 ASP A C 1
ATOM 1935 O O . ASP A 1 241 ? -32.095 2.491 23.601 1.00 77.56 241 ASP A O 1
ATOM 1939 N N . HIS A 1 242 ? -31.984 4.685 24.052 1.00 79.12 242 HIS A N 1
ATOM 1940 C CA . HIS A 1 242 ? -31.876 5.130 22.659 1.00 79.12 242 HIS A CA 1
ATOM 1941 C C . HIS A 1 242 ? -30.425 5.232 22.167 1.00 79.12 242 HIS A C 1
ATOM 1943 O O . HIS A 1 242 ? -30.165 5.131 20.965 1.00 79.12 242 HIS A O 1
ATOM 1949 N N . ILE A 1 243 ? -29.465 5.370 23.083 1.00 84.62 243 ILE A N 1
ATOM 1950 C CA . ILE A 1 243 ? -28.041 5.500 22.750 1.00 84.62 243 ILE A CA 1
ATOM 1951 C C . ILE A 1 243 ? -27.447 4.163 22.314 1.00 84.62 243 ILE A C 1
ATOM 1953 O O . ILE A 1 243 ? -26.652 4.127 21.375 1.00 84.62 243 ILE A O 1
ATOM 1957 N N . THR A 1 244 ? -27.831 3.055 22.947 1.00 85.44 244 THR A N 1
ATOM 1958 C CA . THR A 1 244 ? -27.273 1.743 22.594 1.00 85.44 244 THR A CA 1
ATOM 1959 C C . THR A 1 244 ? -27.611 1.317 21.149 1.00 85.44 244 THR A C 1
ATOM 1961 O O . THR A 1 244 ? -26.681 0.933 20.436 1.00 85.44 244 THR A O 1
ATOM 1964 N N . PRO A 1 245 ? -28.858 1.461 20.643 1.00 87.94 245 PRO A N 1
ATOM 1965 C CA . PRO A 1 245 ? -29.183 1.257 19.223 1.00 87.94 245 PRO A CA 1
ATOM 1966 C C . PRO A 1 245 ? -28.410 2.165 18.258 1.00 87.94 245 PRO A C 1
ATOM 1968 O O . PRO A 1 245 ? -28.049 1.756 17.153 1.00 87.94 245 PRO A O 1
ATOM 1971 N N . LEU A 1 246 ? -28.136 3.409 18.661 1.00 90.19 246 LEU A N 1
ATOM 1972 C CA . LEU A 1 246 ? -27.317 4.319 17.867 1.00 90.19 246 LEU A CA 1
ATOM 1973 C C . LEU A 1 246 ? -25.872 3.823 17.785 1.00 90.19 246 LEU A C 1
ATOM 1975 O O . LEU A 1 246 ? -25.343 3.707 16.685 1.00 90.19 246 LEU A O 1
ATOM 1979 N N . ILE A 1 247 ? -25.245 3.508 18.924 1.00 90.44 247 ILE A N 1
ATOM 1980 C CA . ILE A 1 247 ? -23.877 2.971 18.967 1.00 90.44 247 ILE A CA 1
ATOM 1981 C C . ILE A 1 247 ? -23.788 1.703 18.116 1.00 90.44 247 ILE A C 1
ATOM 1983 O O . ILE A 1 247 ? -22.866 1.587 17.313 1.00 90.44 247 ILE A O 1
ATOM 1987 N N . TRP A 1 248 ? -24.775 0.808 18.223 1.00 91.00 248 TRP A N 1
ATOM 1988 C CA . TRP A 1 248 ? -24.891 -0.374 17.371 1.00 91.00 248 TRP A CA 1
ATOM 1989 C C . TRP A 1 248 ? -24.835 -0.002 15.885 1.00 91.00 248 TRP A C 1
ATOM 1991 O O . TRP A 1 248 ? -23.959 -0.457 15.150 1.00 91.00 248 TRP A O 1
ATOM 2001 N N . LYS A 1 249 ? -25.733 0.883 15.440 1.00 91.69 249 LYS A N 1
ATOM 2002 C CA . LYS A 1 249 ? -25.801 1.324 14.043 1.00 91.69 249 LYS A CA 1
ATOM 2003 C C . LYS A 1 249 ? -24.488 1.949 13.570 1.00 91.69 249 LYS A C 1
ATOM 2005 O O . LYS A 1 249 ? -24.064 1.699 12.444 1.00 91.69 249 LYS A O 1
ATOM 2010 N N . GLU A 1 250 ? -23.850 2.762 14.405 1.00 93.56 250 GLU A N 1
ATOM 2011 C CA . GLU A 1 250 ? -22.578 3.394 14.065 1.00 93.56 250 GLU A CA 1
ATOM 2012 C C . GLU A 1 250 ? -21.441 2.375 13.940 1.00 93.56 250 GLU A C 1
ATOM 2014 O O . GLU A 1 250 ? -20.697 2.428 12.966 1.00 93.56 250 GLU A O 1
ATOM 2019 N N . LEU A 1 251 ? -21.340 1.401 14.848 1.00 91.75 251 LEU A N 1
ATOM 2020 C CA . LEU A 1 251 ? -20.347 0.326 14.753 1.00 91.75 251 LEU A CA 1
ATOM 2021 C C . LEU A 1 251 ? -20.554 -0.535 13.493 1.00 91.75 251 LEU A C 1
ATOM 2023 O O . LEU A 1 251 ? -19.577 -0.851 12.813 1.00 91.75 251 LEU A O 1
ATOM 2027 N N . VAL A 1 252 ? -21.810 -0.834 13.125 1.00 91.12 252 VAL A N 1
ATOM 2028 C CA . VAL A 1 252 ? -22.145 -1.529 11.865 1.00 91.12 252 VAL A CA 1
ATOM 2029 C C . VAL A 1 252 ? -21.716 -0.706 10.648 1.00 91.12 252 VAL A C 1
ATOM 2031 O O . VAL A 1 252 ? -21.076 -1.239 9.743 1.00 91.12 252 VAL A O 1
ATOM 2034 N N . ASN A 1 253 ? -22.014 0.598 10.622 1.00 91.38 253 ASN A N 1
ATOM 2035 C CA . ASN A 1 253 ? -21.626 1.486 9.517 1.00 91.38 253 ASN A CA 1
ATOM 2036 C C . ASN A 1 253 ? -20.104 1.590 9.347 1.00 91.38 253 ASN A C 1
ATOM 2038 O O . ASN A 1 253 ? -19.621 1.796 8.234 1.00 91.38 253 ASN A O 1
ATOM 2042 N N . LEU A 1 254 ? -19.355 1.467 10.444 1.00 92.25 254 LEU A N 1
ATOM 2043 C CA . LEU A 1 254 ? -17.893 1.459 10.447 1.00 92.25 254 LEU A CA 1
ATOM 2044 C C . LEU A 1 254 ? -17.296 0.085 10.102 1.00 92.25 254 LEU A C 1
ATOM 2046 O O . LEU A 1 254 ? -16.077 -0.044 10.028 1.00 92.25 254 LEU A O 1
ATOM 2050 N N . GLY A 1 255 ? -18.132 -0.933 9.877 1.00 90.06 255 GLY A N 1
ATOM 2051 C CA . GLY A 1 255 ? -17.687 -2.282 9.535 1.00 90.06 255 GLY A CA 1
ATOM 2052 C C . GLY A 1 255 ? -16.995 -3.006 10.689 1.00 90.06 255 GLY A C 1
ATOM 2053 O O . GLY A 1 255 ? -16.229 -3.938 10.448 1.00 90.06 255 GLY A O 1
ATOM 2054 N N . VAL A 1 256 ? -17.238 -2.588 11.936 1.00 89.00 256 VAL A N 1
ATOM 2055 C CA . VAL A 1 256 ? -16.737 -3.310 13.108 1.00 89.00 256 VAL A CA 1
ATOM 2056 C C . VAL A 1 256 ? -17.443 -4.670 13.152 1.00 89.00 256 VAL A C 1
ATOM 2058 O O . VAL A 1 256 ? -18.668 -4.708 13.047 1.00 89.00 256 VAL A O 1
ATOM 2061 N N . PRO A 1 257 ? -16.718 -5.794 13.278 1.00 86.00 257 PRO A N 1
ATOM 2062 C CA . PRO A 1 257 ? -17.334 -7.103 13.447 1.00 86.00 257 PRO A CA 1
ATOM 2063 C C . PRO A 1 257 ? -17.691 -7.318 14.922 1.00 86.00 257 PRO A C 1
ATOM 2065 O O . PRO A 1 257 ? -16.809 -7.418 15.772 1.00 86.00 257 PRO A O 1
ATOM 2068 N N . PHE A 1 258 ? -18.981 -7.389 15.233 1.00 87.06 258 PHE A N 1
ATOM 2069 C CA . PHE A 1 258 ? -19.487 -7.619 16.586 1.00 87.06 258 PHE A CA 1
ATOM 2070 C C . PHE A 1 258 ? -20.888 -8.233 16.531 1.00 87.06 258 PHE A C 1
ATOM 2072 O O . PHE A 1 258 ? -21.543 -8.226 15.490 1.00 87.06 258 PHE A O 1
ATOM 2079 N N . ILE A 1 259 ? -21.335 -8.779 17.659 1.00 80.56 259 ILE A N 1
ATOM 2080 C CA . ILE A 1 259 ? -22.674 -9.376 17.801 1.00 80.56 259 ILE A CA 1
ATOM 2081 C C . ILE A 1 259 ? -23.518 -8.682 18.870 1.00 80.56 259 ILE A C 1
ATOM 2083 O O . ILE A 1 259 ? -24.720 -8.917 18.965 1.00 80.56 259 ILE A O 1
ATOM 2087 N N . ARG A 1 260 ? -22.881 -7.886 19.735 1.00 83.44 260 ARG A N 1
ATOM 2088 C CA . ARG A 1 260 ? -23.520 -7.176 20.840 1.00 83.44 260 ARG A CA 1
ATOM 2089 C C . ARG A 1 260 ? -22.715 -5.938 21.174 1.00 83.44 260 ARG A C 1
ATOM 2091 O O . ARG A 1 260 ? -21.502 -6.010 21.228 1.00 83.44 260 ARG A O 1
ATOM 2098 N N . CYS A 1 261 ? -23.379 -4.828 21.453 1.00 89.56 261 CYS A N 1
ATOM 2099 C CA . CYS A 1 261 ? -22.730 -3.710 22.124 1.00 89.56 261 CYS A CA 1
ATOM 2100 C C . CYS A 1 261 ? -23.603 -3.178 23.257 1.00 89.56 261 CYS A C 1
ATOM 2102 O O . CYS A 1 261 ? -24.801 -3.473 23.348 1.00 89.56 261 CYS A O 1
ATOM 2104 N N . GLY A 1 262 ? -23.016 -2.382 24.136 1.00 90.12 262 GLY A N 1
ATOM 2105 C CA . GLY A 1 262 ? -23.755 -1.780 25.229 1.00 90.12 262 GLY A CA 1
ATOM 2106 C C . GLY A 1 262 ? -22.943 -0.815 26.063 1.00 90.12 262 GLY A C 1
ATOM 2107 O O . GLY A 1 262 ? -21.746 -0.631 25.860 1.00 90.12 262 GLY A O 1
ATOM 2108 N N . VAL A 1 263 ? -23.610 -0.208 27.033 1.00 91.56 263 VAL A N 1
ATOM 2109 C CA . VAL A 1 263 ? -23.010 0.733 27.973 1.00 91.56 263 VAL A CA 1
ATOM 2110 C C . VAL A 1 263 ? -23.251 0.224 29.386 1.00 91.56 263 VAL A C 1
ATOM 2112 O O . VAL A 1 263 ? -24.377 -0.074 29.768 1.00 91.56 263 VAL A O 1
ATOM 2115 N N . PHE A 1 264 ? -22.188 0.123 30.172 1.00 92.69 264 PHE A N 1
ATOM 2116 C CA . PHE A 1 264 ? -22.222 -0.283 31.571 1.00 92.69 264 PHE A CA 1
ATOM 2117 C C . PHE A 1 264 ? -21.988 0.959 32.419 1.00 92.69 264 PHE A C 1
ATOM 2119 O O . PHE A 1 264 ? -20.885 1.491 32.416 1.00 92.69 264 PHE A O 1
ATOM 2126 N N . ILE A 1 265 ? -23.005 1.436 33.132 1.00 93.06 265 ILE A N 1
ATOM 2127 C CA . ILE A 1 265 ? -22.907 2.596 34.025 1.00 93.06 265 ILE A CA 1
ATOM 2128 C C . ILE A 1 265 ? -22.654 2.107 35.444 1.00 93.06 265 ILE A C 1
ATOM 2130 O O . ILE A 1 265 ? -23.464 1.365 36.003 1.00 93.06 265 ILE A O 1
ATOM 2134 N N . VAL A 1 266 ? -21.537 2.525 36.034 1.00 93.81 266 VAL A N 1
ATOM 2135 C CA . VAL A 1 266 ? -21.135 2.100 37.376 1.00 93.81 266 VAL A CA 1
ATOM 2136 C C . VAL A 1 266 ? -21.675 3.084 38.410 1.00 93.81 266 VAL A C 1
ATOM 2138 O O . VAL A 1 266 ? -21.400 4.281 38.355 1.00 93.81 266 VAL A O 1
ATOM 2141 N N . SER A 1 267 ? -22.438 2.573 39.377 1.00 92.62 267 SER A N 1
ATOM 2142 C CA . SER A 1 267 ? -22.938 3.336 40.519 1.00 92.62 267 SER A CA 1
ATOM 2143 C C . SER A 1 267 ? -22.236 2.881 41.795 1.00 92.62 267 SER A C 1
ATOM 2145 O O . SER A 1 267 ? -22.563 1.841 42.365 1.00 92.62 267 SER A O 1
ATOM 2147 N N . GLU A 1 268 ? -21.263 3.670 42.257 1.00 90.62 268 GLU A N 1
ATOM 2148 C CA . GLU A 1 268 ? -20.539 3.404 43.511 1.00 90.62 268 GLU A CA 1
ATOM 2149 C C . GLU A 1 268 ? -21.456 3.514 44.741 1.00 90.62 268 GLU A C 1
ATOM 2151 O O . GLU A 1 268 ? -21.317 2.748 45.692 1.00 90.62 268 GLU A O 1
ATOM 2156 N N . THR A 1 269 ? -22.434 4.426 44.722 1.00 91.06 269 THR A N 1
ATOM 2157 C CA . THR A 1 269 ? -23.379 4.621 45.835 1.00 91.06 269 THR A CA 1
ATOM 2158 C C . THR A 1 269 ? -24.349 3.453 45.980 1.00 91.06 269 THR A C 1
ATOM 2160 O O . THR A 1 269 ? -24.601 3.000 47.093 1.00 91.06 269 THR A O 1
ATOM 2163 N N . GLU A 1 270 ? -24.874 2.947 44.862 1.00 91.12 270 GLU A N 1
ATOM 2164 C CA . GLU A 1 270 ? -25.781 1.793 44.836 1.00 91.12 270 GLU A CA 1
ATOM 2165 C C . GLU A 1 270 ? -25.020 0.449 44.856 1.00 91.12 270 GLU A C 1
ATOM 2167 O O . GLU A 1 270 ? -25.648 -0.601 44.976 1.00 91.12 270 GLU A O 1
ATOM 2172 N N . ARG A 1 271 ? -23.681 0.468 44.740 1.00 93.31 271 ARG A N 1
ATOM 2173 C CA . ARG A 1 271 ? -22.805 -0.711 44.576 1.00 93.31 271 ARG A CA 1
ATOM 2174 C C . ARG A 1 271 ? -23.282 -1.678 43.483 1.00 93.31 271 ARG A C 1
ATOM 2176 O O . ARG A 1 271 ? -23.259 -2.900 43.660 1.00 93.31 271 ARG A O 1
ATOM 2183 N N . LEU A 1 272 ? -23.709 -1.127 42.349 1.00 94.00 272 LEU A N 1
ATOM 2184 C CA . LEU A 1 272 ? -24.187 -1.899 41.202 1.00 94.00 272 LEU A CA 1
ATOM 2185 C C . LEU A 1 272 ? -23.781 -1.275 39.867 1.00 94.00 272 LEU A C 1
ATOM 2187 O O . LEU A 1 272 ? -23.479 -0.083 39.774 1.00 94.00 272 LEU A O 1
ATOM 2191 N N . VAL A 1 273 ? -23.811 -2.093 38.822 1.00 92.75 273 VAL A N 1
ATOM 2192 C CA . VAL A 1 273 ? -23.606 -1.705 37.429 1.00 92.75 273 VAL A CA 1
ATOM 2193 C C . VAL A 1 273 ? -24.934 -1.826 36.683 1.00 92.75 273 VAL A C 1
ATOM 2195 O O . VAL A 1 273 ? -25.594 -2.861 36.743 1.00 92.75 273 VAL A O 1
ATOM 2198 N N . LYS A 1 274 ? -25.344 -0.763 35.989 1.00 92.00 274 LYS A N 1
ATOM 2199 C CA . LYS A 1 274 ? -26.516 -0.760 35.099 1.00 92.00 274 LYS A CA 1
ATOM 2200 C C . LYS A 1 274 ? -26.026 -1.027 33.678 1.00 92.00 274 LYS A C 1
ATOM 2202 O O . LYS A 1 274 ? -25.316 -0.187 33.127 1.00 92.00 274 LYS A O 1
ATOM 2207 N N . ALA A 1 275 ? -26.355 -2.184 33.111 1.00 90.19 275 ALA A N 1
ATOM 2208 C CA . ALA A 1 275 ? -25.940 -2.564 31.763 1.00 90.19 275 ALA A CA 1
ATOM 2209 C C . ALA A 1 275 ? -27.077 -2.340 30.757 1.00 90.19 275 ALA A C 1
ATOM 2211 O O . ALA A 1 275 ? -28.116 -2.997 30.821 1.00 90.19 275 ALA A O 1
ATOM 2212 N N . TYR A 1 276 ? -26.847 -1.425 29.820 1.00 89.31 276 TYR A N 1
ATOM 2213 C CA . TYR A 1 276 ? -27.726 -1.084 28.705 1.00 89.31 276 TYR A CA 1
ATOM 2214 C C . TYR A 1 276 ? -27.207 -1.808 27.465 1.00 89.31 276 TYR A C 1
ATOM 2216 O O . TYR A 1 276 ? -26.212 -1.387 26.876 1.00 89.31 276 TYR A O 1
ATOM 2224 N N . LEU A 1 277 ? -27.826 -2.927 27.097 1.00 85.75 277 LEU A N 1
ATOM 2225 C CA . LEU A 1 277 ? -27.344 -3.806 26.026 1.00 85.75 277 LEU A CA 1
ATOM 2226 C C . LEU A 1 277 ? -28.228 -3.711 24.782 1.00 85.75 277 LEU A C 1
ATOM 2228 O O . LEU A 1 277 ? -29.412 -3.411 24.881 1.00 85.75 277 LEU A O 1
ATOM 2232 N N . SER A 1 278 ? -27.657 -4.009 23.618 1.00 81.94 278 SER A N 1
ATOM 2233 C CA . SER A 1 278 ? -28.407 -4.244 22.378 1.00 81.94 278 SER A CA 1
ATOM 2234 C C . SER A 1 278 ? -28.620 -5.737 22.131 1.00 81.94 278 SER A C 1
ATOM 2236 O O . SER A 1 278 ? -27.849 -6.582 22.595 1.00 81.94 278 SER A O 1
ATOM 2238 N N . THR A 1 279 ? -29.657 -6.074 21.372 1.00 76.56 279 THR A N 1
ATOM 2239 C CA . THR A 1 279 ? -29.743 -7.349 20.659 1.00 76.56 279 THR A CA 1
ATOM 2240 C C . THR A 1 279 ? -28.785 -7.343 19.457 1.00 76.56 279 THR A C 1
ATOM 2242 O O . THR A 1 279 ? -28.393 -6.271 18.997 1.00 76.56 279 THR A O 1
ATOM 2245 N N . PRO A 1 280 ? -28.456 -8.516 18.888 1.00 72.38 280 PRO A N 1
ATOM 2246 C CA . PRO A 1 280 ? -27.794 -8.642 17.587 1.00 72.38 280 PRO A CA 1
ATOM 2247 C C . PRO A 1 280 ? -28.500 -7.951 16.408 1.00 72.38 280 PRO A C 1
ATOM 2249 O O . PRO A 1 280 ? -27.900 -7.800 15.352 1.00 72.38 280 PRO A O 1
ATOM 2252 N N . ASP A 1 281 ? -29.756 -7.529 16.574 1.00 71.81 281 ASP A N 1
ATOM 2253 C CA . ASP A 1 281 ? -30.506 -6.755 15.575 1.00 71.81 281 ASP A CA 1
ATOM 2254 C C . ASP A 1 281 ? -30.488 -5.240 15.871 1.00 71.81 281 ASP A C 1
ATOM 2256 O O . ASP A 1 281 ? -31.086 -4.445 15.146 1.00 71.81 281 ASP A O 1
ATOM 2260 N N . GLY A 1 282 ? -29.803 -4.820 16.941 1.00 71.94 282 GLY A N 1
ATOM 2261 C CA . GLY A 1 282 ? -29.678 -3.423 17.354 1.00 71.94 282 GLY A CA 1
ATOM 2262 C C . GLY A 1 282 ? -30.835 -2.881 18.195 1.00 71.94 282 GLY A C 1
ATOM 2263 O O . GLY A 1 282 ? -30.884 -1.677 18.444 1.00 71.94 282 GLY A O 1
ATOM 2264 N N . GLU A 1 283 ? -31.760 -3.725 18.661 1.00 79.12 283 GLU A N 1
ATOM 2265 C CA . GLU A 1 283 ? -32.819 -3.304 19.586 1.00 79.12 283 GLU A CA 1
ATOM 2266 C C . GLU A 1 283 ? -32.290 -3.190 21.017 1.00 79.12 283 GLU A C 1
ATOM 2268 O O . GLU A 1 283 ? -31.464 -3.993 21.443 1.00 79.12 283 GLU A O 1
ATOM 2273 N N . SER A 1 284 ? -32.801 -2.240 21.802 1.00 78.38 284 SER A N 1
ATOM 2274 C CA . SER A 1 284 ? -32.449 -2.156 23.223 1.00 78.38 284 SER A CA 1
ATOM 2275 C C . SER A 1 284 ? -33.005 -3.354 24.009 1.00 78.38 284 SER A C 1
ATOM 2277 O O . SER A 1 284 ? -34.174 -3.736 23.873 1.00 78.38 284 SER A O 1
ATOM 2279 N N . LEU A 1 285 ? -32.160 -3.957 24.843 1.00 76.69 285 LEU A N 1
ATOM 2280 C CA . LEU A 1 285 ? -32.539 -4.930 25.863 1.00 76.69 285 LEU A CA 1
ATOM 2281 C C . LEU A 1 285 ? -32.872 -4.207 27.171 1.00 76.69 285 LEU A C 1
ATOM 2283 O O . LEU A 1 285 ? -32.333 -3.145 27.467 1.00 76.69 285 LEU A O 1
ATOM 2287 N N . ALA A 1 286 ? -33.734 -4.818 27.989 1.00 76.44 286 ALA A N 1
ATOM 2288 C CA . ALA A 1 286 ? -34.019 -4.302 29.324 1.00 76.44 286 ALA A CA 1
ATOM 2289 C C . ALA A 1 286 ? -32.722 -4.141 30.137 1.00 76.44 286 ALA A C 1
ATOM 2291 O O . ALA A 1 286 ? -31.846 -5.008 30.094 1.00 76.44 286 ALA A O 1
ATOM 2292 N N . VAL A 1 287 ? -32.629 -3.041 30.889 1.00 83.19 287 VAL A N 1
ATOM 2293 C CA . VAL A 1 287 ? -31.452 -2.703 31.695 1.00 83.19 287 VAL A CA 1
ATOM 2294 C C . VAL A 1 287 ? -31.191 -3.786 32.739 1.00 83.19 287 VAL A C 1
ATOM 2296 O O . VAL A 1 287 ? -32.014 -4.001 33.633 1.00 83.19 287 VAL A O 1
ATOM 2299 N N . LEU A 1 288 ? -30.024 -4.429 32.661 1.00 86.31 288 LEU A N 1
ATOM 2300 C CA . LEU A 1 288 ? -29.591 -5.394 33.672 1.00 86.31 288 LEU A CA 1
ATOM 2301 C C . LEU A 1 288 ? -29.002 -4.636 34.861 1.00 86.31 288 LEU A C 1
ATOM 2303 O O . LEU A 1 288 ? -28.197 -3.717 34.685 1.00 86.31 288 LEU A O 1
ATOM 2307 N N . LYS A 1 289 ? -29.385 -5.020 36.078 1.00 89.25 289 LYS A N 1
ATOM 2308 C CA . LYS A 1 289 ? -28.837 -4.452 37.315 1.00 89.25 289 LYS A CA 1
ATOM 2309 C C . LYS A 1 289 ? -27.924 -5.481 37.955 1.00 89.25 289 LYS A C 1
ATOM 2311 O O . LYS A 1 289 ? -28.428 -6.446 38.516 1.00 89.25 289 LYS A O 1
ATOM 2316 N N . LEU A 1 290 ? -26.619 -5.235 37.883 1.00 90.12 290 LEU A N 1
ATOM 2317 C CA . LEU A 1 290 ? -25.570 -6.174 38.266 1.00 90.12 290 LEU A CA 1
ATOM 2318 C C . LEU A 1 290 ? -24.843 -5.693 39.538 1.00 90.12 290 LEU A C 1
ATOM 2320 O O . LEU A 1 290 ? -24.007 -4.787 39.448 1.00 90.12 290 LEU A O 1
ATOM 2324 N N . PRO A 1 291 ? -25.150 -6.210 40.741 1.00 91.88 291 PRO A N 1
ATOM 2325 C CA . PRO A 1 291 ? -24.406 -5.885 41.957 1.00 91.88 291 PRO A CA 1
ATOM 2326 C C . PRO A 1 291 ? -22.913 -6.221 41.838 1.00 91.88 291 PRO A C 1
ATOM 2328 O O . PRO A 1 291 ? -22.539 -7.215 41.224 1.00 91.88 291 PRO A O 1
ATOM 2331 N N . PHE A 1 292 ? -22.043 -5.432 42.477 1.00 90.38 292 PHE A N 1
ATOM 2332 C CA . PHE A 1 292 ? -20.580 -5.590 42.345 1.00 90.38 292 PHE A CA 1
ATOM 2333 C C . PHE A 1 292 ? -20.057 -6.986 42.702 1.00 90.38 292 PHE A C 1
ATOM 2335 O O . PHE A 1 292 ? -19.075 -7.444 42.124 1.00 90.38 292 PHE A O 1
ATOM 2342 N N . GLU A 1 293 ? -20.715 -7.644 43.653 1.00 85.88 293 GLU A N 1
ATOM 2343 C CA . GLU A 1 293 ? -20.310 -8.955 44.164 1.00 85.88 293 GLU A CA 1
ATOM 2344 C C . GLU A 1 293 ? -21.074 -10.116 43.505 1.00 85.88 293 GLU A C 1
ATOM 2346 O O . GLU A 1 293 ? -20.922 -11.257 43.930 1.00 85.88 293 GLU A O 1
ATOM 2351 N N . GLU A 1 294 ? -21.915 -9.846 42.499 1.00 80.06 294 GLU A N 1
ATOM 2352 C CA . GLU A 1 294 ? -22.795 -10.857 41.899 1.00 80.06 294 GLU A CA 1
ATOM 2353 C C . GLU A 1 294 ? -22.016 -11.926 41.132 1.00 80.06 294 GLU A C 1
ATOM 2355 O O . GLU A 1 294 ? -22.296 -13.115 41.264 1.00 80.06 294 GLU A O 1
ATOM 2360 N N . THR A 1 295 ? -21.019 -11.518 40.344 1.00 83.62 295 THR A N 1
ATOM 2361 C CA . THR A 1 295 ? -20.196 -12.434 39.548 1.00 83.62 295 THR A CA 1
ATOM 2362 C C . THR A 1 295 ? -18.741 -11.984 39.494 1.00 83.62 295 THR A C 1
ATOM 2364 O O . THR A 1 295 ? -18.414 -10.807 39.667 1.00 83.62 295 THR A O 1
ATOM 2367 N N . GLU A 1 296 ? -17.852 -12.935 39.204 1.00 86.75 296 GLU A N 1
ATOM 2368 C CA . GLU A 1 296 ? -16.423 -12.675 39.002 1.00 86.75 296 GLU A CA 1
ATOM 2369 C C . GLU A 1 296 ? -16.174 -11.620 37.916 1.00 86.75 296 GLU A C 1
ATOM 2371 O O . GLU A 1 296 ? -15.354 -10.721 38.108 1.00 86.75 296 GLU A O 1
ATOM 2376 N N . ILE A 1 297 ? -16.913 -11.695 36.802 1.00 86.50 297 ILE A N 1
ATOM 2377 C CA . ILE A 1 297 ? -16.775 -10.746 35.695 1.00 86.50 297 ILE A CA 1
ATOM 2378 C C . ILE A 1 297 ? -17.161 -9.328 36.119 1.00 86.50 297 ILE A C 1
ATOM 2380 O O . ILE A 1 297 ? -16.430 -8.391 35.809 1.00 86.50 297 ILE A O 1
ATOM 2384 N N . VAL A 1 298 ? -18.255 -9.149 36.870 1.00 89.62 298 VAL A N 1
ATOM 2385 C CA . VAL A 1 298 ? -18.681 -7.815 37.327 1.00 89.62 298 VAL A CA 1
ATOM 2386 C C . VAL A 1 298 ? -17.645 -7.221 38.281 1.00 89.62 298 VAL A C 1
ATOM 2388 O O . VAL A 1 298 ? -17.299 -6.045 38.153 1.00 89.62 298 VAL A O 1
ATOM 2391 N N . ARG A 1 299 ? -17.070 -8.030 39.179 1.00 92.31 299 ARG A N 1
ATOM 2392 C CA . ARG A 1 299 ? -16.022 -7.564 40.098 1.00 92.31 299 ARG A CA 1
ATOM 2393 C C . ARG A 1 299 ? -14.767 -7.109 39.353 1.00 92.31 299 ARG A C 1
ATOM 2395 O O . ARG A 1 299 ? -14.260 -6.020 39.622 1.00 92.31 299 ARG A O 1
ATOM 2402 N N . LYS A 1 300 ? -14.303 -7.904 38.382 1.00 92.75 300 LYS A N 1
ATOM 2403 C CA . LYS A 1 300 ? -13.161 -7.555 37.521 1.00 92.75 300 LYS A CA 1
ATOM 2404 C C . LYS A 1 300 ? -13.442 -6.325 36.662 1.00 92.75 300 LYS A C 1
ATOM 2406 O O . LYS A 1 300 ? -12.572 -5.467 36.536 1.00 92.75 300 LYS A O 1
ATOM 2411 N N . LEU A 1 301 ? -14.651 -6.206 36.113 1.00 93.50 301 LEU A N 1
ATOM 2412 C CA . LEU A 1 301 ? -15.090 -5.043 35.342 1.00 93.50 301 LEU A CA 1
ATOM 2413 C C . LEU A 1 301 ? -14.979 -3.767 36.185 1.00 93.50 301 LEU A C 1
ATOM 2415 O O . LEU A 1 301 ? -14.356 -2.800 35.750 1.00 93.50 301 LEU A O 1
ATOM 2419 N N . VAL A 1 302 ? -15.510 -3.776 37.412 1.00 94.56 302 VAL A N 1
ATOM 2420 C CA . VAL A 1 302 ? -15.442 -2.625 38.331 1.00 94.56 302 VAL A CA 1
ATOM 2421 C C . VAL A 1 302 ? -13.999 -2.310 38.737 1.00 94.56 302 VAL A C 1
ATOM 2423 O O . VAL A 1 302 ? -13.616 -1.140 38.756 1.00 94.56 302 VAL A O 1
ATOM 2426 N N . GLU A 1 303 ? -13.173 -3.321 39.023 1.00 95.12 303 GLU A N 1
ATOM 2427 C CA . GLU A 1 303 ? -11.745 -3.139 39.321 1.00 95.12 303 GLU A CA 1
ATOM 2428 C C . GLU A 1 303 ? -11.018 -2.443 38.160 1.00 95.12 303 GLU A C 1
ATOM 2430 O O . GLU A 1 303 ? -10.367 -1.413 38.349 1.00 95.12 303 GLU A O 1
ATOM 2435 N N . LYS A 1 304 ? -11.184 -2.950 36.935 1.00 96.06 304 LYS A N 1
ATOM 2436 C CA . LYS A 1 304 ? -10.520 -2.399 35.748 1.00 96.06 304 LYS A CA 1
ATOM 2437 C C . LYS A 1 304 ? -11.065 -1.035 35.346 1.00 96.06 304 LYS A C 1
ATOM 2439 O O . LYS A 1 304 ? -10.296 -0.191 34.885 1.00 96.06 304 LYS A O 1
ATOM 2444 N N . TRP A 1 305 ? -12.346 -0.773 35.590 1.00 96.25 305 TRP A N 1
ATOM 2445 C CA . TRP A 1 305 ? -12.923 0.561 35.460 1.00 96.25 305 TRP A CA 1
ATOM 2446 C C . TRP A 1 305 ? -12.309 1.556 36.443 1.00 96.25 305 TRP A C 1
ATOM 2448 O O . TRP A 1 305 ? -11.912 2.640 36.020 1.00 96.25 305 TRP A O 1
ATOM 2458 N N . ARG A 1 306 ? -12.131 1.196 37.718 1.00 94.94 306 ARG A N 1
ATOM 2459 C CA . ARG A 1 306 ? -11.444 2.062 38.695 1.00 94.94 306 ARG A CA 1
ATOM 2460 C C . ARG A 1 306 ? -10.003 2.364 38.290 1.00 94.94 306 ARG A C 1
ATOM 2462 O O . ARG A 1 306 ? -9.530 3.477 38.493 1.00 94.94 306 ARG A O 1
ATOM 2469 N N . GLU A 1 307 ? -9.326 1.402 37.669 1.00 96.31 307 GLU A N 1
ATOM 2470 C CA . GLU A 1 307 ? -7.992 1.600 37.092 1.00 96.31 307 GLU A CA 1
ATOM 2471 C C . GLU A 1 307 ? -7.992 2.398 35.774 1.00 96.31 307 GLU A C 1
ATOM 2473 O O . GLU A 1 307 ? -6.918 2.733 35.276 1.00 96.31 307 GLU A O 1
ATOM 2478 N N . GLN A 1 308 ? -9.165 2.671 35.187 1.00 94.50 308 GLN A N 1
ATOM 2479 C CA . GLN A 1 308 ? -9.337 3.231 33.841 1.00 94.50 308 GLN A CA 1
ATOM 2480 C C . GLN A 1 308 ? -8.561 2.440 32.773 1.00 94.50 308 GLN A C 1
ATOM 2482 O O . GLN A 1 308 ? -7.974 3.006 31.848 1.00 94.50 308 GLN A O 1
ATOM 2487 N N . LYS A 1 309 ? -8.580 1.104 32.875 1.00 95.62 309 LYS A N 1
ATOM 2488 C CA . LYS A 1 309 ? -7.963 0.196 31.899 1.00 95.62 309 LYS A CA 1
ATOM 2489 C C . LYS A 1 309 ? -8.998 -0.576 31.094 1.00 95.62 309 LYS A C 1
ATOM 2491 O O . LYS A 1 309 ? -10.047 -0.962 31.602 1.00 95.62 309 LYS A O 1
ATOM 2496 N N . VAL A 1 310 ? -8.657 -0.833 29.832 1.00 95.31 310 VAL A N 1
ATOM 2497 C CA . VAL A 1 310 ? -9.423 -1.735 28.965 1.00 95.31 310 VAL A CA 1
ATOM 2498 C C . VAL A 1 310 ? -9.419 -3.128 29.585 1.00 95.31 310 VAL A C 1
ATOM 2500 O O . VAL A 1 310 ? -8.357 -3.670 29.896 1.00 95.31 310 VAL A O 1
ATOM 2503 N N . TYR A 1 311 ? -10.607 -3.703 29.740 1.00 94.81 311 TYR A N 1
ATOM 2504 C CA . TYR A 1 311 ? -10.796 -5.064 30.214 1.00 94.81 311 TYR A CA 1
ATOM 2505 C C . TYR A 1 311 ? -11.228 -5.948 29.047 1.00 94.81 311 TYR A C 1
ATOM 2507 O O . TYR A 1 311 ? -12.120 -5.590 28.280 1.00 94.81 311 TYR A O 1
ATOM 2515 N N . ARG A 1 312 ? -10.544 -7.079 28.875 1.00 94.06 312 ARG A N 1
ATOM 2516 C CA . ARG A 1 312 ? -10.827 -8.052 27.822 1.00 94.06 312 ARG A CA 1
ATOM 2517 C C . ARG A 1 312 ? -10.985 -9.415 28.453 1.00 94.06 312 ARG A C 1
ATOM 2519 O O . ARG A 1 312 ? -10.162 -9.801 29.283 1.00 94.06 312 ARG A O 1
ATOM 2526 N N . GLU A 1 313 ? -11.998 -10.136 28.014 1.00 89.38 313 GLU A N 1
ATOM 2527 C CA . GLU A 1 313 ? -12.236 -11.505 28.440 1.00 89.38 313 GLU A CA 1
ATOM 2528 C C . GLU A 1 313 ? -12.605 -12.355 27.230 1.00 89.38 313 GLU A C 1
ATOM 2530 O O . GLU A 1 313 ? -13.159 -11.855 26.251 1.00 89.38 313 GLU A O 1
ATOM 2535 N N . HIS A 1 314 ? -12.241 -13.629 27.274 1.00 89.12 314 HIS A N 1
ATOM 2536 C CA . HIS A 1 314 ? -12.575 -14.578 26.228 1.00 89.12 314 HIS A CA 1
ATOM 2537 C C . HIS A 1 314 ? -13.397 -15.691 26.849 1.00 89.12 314 HIS A C 1
ATOM 2539 O O . HIS A 1 314 ? -12.961 -16.290 27.833 1.00 89.12 314 HIS A O 1
ATOM 2545 N N . TRP A 1 315 ? -14.577 -15.922 26.294 1.00 86.50 315 TRP A N 1
ATOM 2546 C CA . TRP A 1 315 ? -15.510 -16.927 26.767 1.00 86.50 315 TRP A CA 1
ATOM 2547 C C . TRP A 1 315 ? -15.686 -18.017 25.729 1.00 86.50 315 TRP A C 1
ATOM 2549 O O . TRP A 1 315 ? -15.860 -17.742 24.541 1.00 86.50 315 TRP A O 1
ATOM 2559 N N . ASP A 1 316 ? -15.689 -19.255 26.200 1.00 86.31 316 ASP A N 1
ATOM 2560 C CA . ASP A 1 316 ? -16.218 -20.363 25.424 1.00 86.31 316 ASP A CA 1
ATOM 2561 C C . ASP A 1 316 ? -17.754 -20.418 25.514 1.00 86.31 316 ASP A C 1
ATOM 2563 O O . ASP A 1 316 ? -18.424 -19.648 26.218 1.00 86.31 316 ASP A O 1
ATOM 2567 N N . ARG A 1 317 ? -18.335 -21.361 24.773 1.00 82.75 317 ARG A N 1
ATOM 2568 C CA . ARG A 1 317 ? -19.781 -21.573 24.750 1.00 82.75 317 ARG A CA 1
ATOM 2569 C C . ARG A 1 317 ? -20.369 -21.922 26.122 1.00 82.75 317 ARG A C 1
ATOM 2571 O O . ARG A 1 317 ? -21.497 -21.515 26.398 1.00 82.75 317 ARG A O 1
ATOM 2578 N N . ALA A 1 318 ? -19.655 -22.678 26.956 1.00 84.81 318 ALA A N 1
ATOM 2579 C CA . ALA A 1 318 ? -20.159 -23.116 28.256 1.00 84.81 318 ALA A CA 1
ATOM 2580 C C . ALA A 1 318 ? -20.248 -21.930 29.224 1.00 84.81 318 ALA A C 1
ATOM 2582 O O . ALA A 1 318 ? -21.299 -21.707 29.822 1.00 84.81 318 ALA A O 1
ATOM 2583 N N . GLN A 1 319 ? -19.202 -21.103 29.275 1.00 84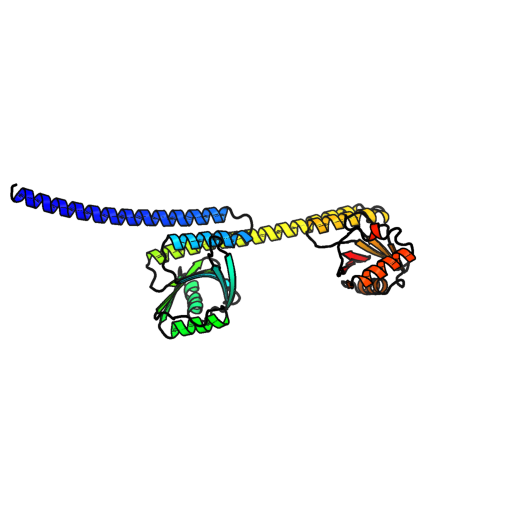.56 319 GLN A N 1
ATOM 2584 C CA . GLN A 1 319 ? -19.164 -19.886 30.089 1.00 84.56 319 GLN A CA 1
ATOM 2585 C C . GLN A 1 319 ? -20.271 -18.900 29.694 1.00 84.56 319 GLN A C 1
ATOM 2587 O O . GLN A 1 319 ? -20.937 -18.321 30.554 1.00 84.56 319 GLN A O 1
ATOM 2592 N N . PHE A 1 320 ? -20.534 -18.747 28.392 1.00 82.81 320 PHE A N 1
ATOM 2593 C CA . PHE A 1 320 ? -21.649 -17.922 27.926 1.00 82.81 320 PHE A CA 1
ATOM 2594 C C . PHE A 1 320 ? -23.015 -18.485 28.344 1.00 82.81 320 PHE A C 1
ATOM 2596 O O . PHE A 1 320 ? -23.899 -17.729 28.746 1.00 82.81 320 PHE A O 1
ATOM 2603 N N . GLN A 1 321 ? -23.206 -19.804 28.265 1.00 82.81 321 GLN A N 1
ATOM 2604 C CA . GLN A 1 321 ? -24.453 -20.449 28.684 1.00 82.81 321 GLN A CA 1
ATOM 2605 C C . GLN A 1 321 ? -24.688 -20.328 30.193 1.00 82.81 321 GLN A C 1
ATOM 2607 O O . GLN A 1 321 ? -25.809 -20.018 30.596 1.00 82.81 321 GLN A O 1
ATOM 2612 N N . GLU A 1 322 ? -23.648 -20.503 31.010 1.00 84.75 322 GLU A N 1
ATOM 2613 C CA . GLU A 1 322 ? -23.707 -20.293 32.461 1.00 84.75 322 GLU A CA 1
ATOM 2614 C C . GLU A 1 322 ? -24.103 -18.854 32.804 1.00 84.75 322 GLU A C 1
ATOM 2616 O O . GLU A 1 322 ? -24.996 -18.637 33.624 1.00 84.75 322 GLU A O 1
ATOM 2621 N N . TRP A 1 323 ? -23.515 -17.866 32.121 1.00 83.69 323 TRP A N 1
ATOM 2622 C CA . TRP A 1 323 ? -23.888 -16.461 32.287 1.00 83.69 323 TRP A CA 1
ATOM 2623 C C . TRP A 1 323 ? -25.370 -16.215 31.974 1.00 83.69 323 TRP A C 1
ATOM 2625 O O . TRP A 1 323 ? -26.093 -15.620 32.774 1.00 83.69 323 TRP A O 1
ATOM 2635 N N . VAL A 1 324 ? -25.849 -16.698 30.824 1.00 82.56 324 VAL A N 1
ATOM 2636 C CA . VAL A 1 324 ? -27.254 -16.542 30.412 1.00 82.56 324 VAL A CA 1
ATOM 2637 C C . VAL A 1 324 ? -28.203 -17.196 31.419 1.00 82.56 324 VAL A C 1
ATOM 2639 O O . VAL A 1 324 ? -29.233 -16.613 31.759 1.00 82.56 324 VAL A O 1
ATOM 2642 N N . GLN A 1 325 ? -27.853 -18.384 31.911 1.00 82.69 325 GLN A N 1
ATOM 2643 C CA . GLN A 1 325 ? -28.650 -19.112 32.892 1.00 82.69 325 GLN A CA 1
ATOM 2644 C C . GLN A 1 325 ? -28.710 -18.367 34.234 1.00 82.69 325 GLN A C 1
ATOM 2646 O O . GLN A 1 325 ? -29.801 -18.183 34.772 1.00 82.69 325 GLN A O 1
ATOM 2651 N N . SER A 1 326 ? -27.576 -17.843 34.716 1.00 82.75 326 SER A N 1
ATOM 2652 C CA . SER A 1 326 ? -27.515 -17.001 35.920 1.00 82.75 326 SER A CA 1
ATOM 2653 C C . SER A 1 326 ? -28.431 -15.780 35.800 1.00 82.75 326 SER A C 1
ATOM 2655 O O . SER A 1 326 ? -29.197 -15.487 36.717 1.00 82.75 326 SER A O 1
ATOM 2657 N N . MET A 1 327 ? -28.409 -15.092 34.653 1.00 82.50 327 MET A N 1
ATOM 2658 C CA . MET A 1 327 ? -29.266 -13.925 34.411 1.00 82.50 327 MET A CA 1
ATOM 2659 C C . MET A 1 327 ? -30.762 -14.283 34.416 1.00 82.50 327 MET A C 1
ATOM 2661 O O . MET A 1 327 ? -31.592 -13.467 34.828 1.00 82.50 327 MET A O 1
ATOM 2665 N N . LEU A 1 328 ? -31.130 -15.483 33.948 1.00 83.94 328 LEU A N 1
ATOM 2666 C CA . LEU A 1 328 ? -32.516 -15.960 33.958 1.00 83.94 328 LEU A CA 1
ATOM 2667 C C . LEU A 1 328 ? -32.980 -16.296 35.381 1.00 83.94 328 LEU A C 1
ATOM 2669 O O . LEU A 1 328 ? -34.061 -15.875 35.785 1.00 83.94 328 LEU A O 1
ATOM 2673 N N . GLU A 1 329 ? -32.161 -17.020 36.146 1.00 82.94 329 GLU A N 1
ATOM 2674 C CA . GLU A 1 329 ? -32.456 -17.407 37.535 1.00 82.94 329 GLU A CA 1
ATOM 2675 C C . GLU A 1 329 ? -32.626 -16.192 38.452 1.00 82.94 329 GLU A C 1
ATOM 2677 O O . GLU A 1 329 ? -33.466 -16.190 39.351 1.00 82.94 329 GLU A O 1
ATOM 2682 N N . GLN A 1 330 ? -31.879 -15.125 38.175 1.00 76.94 330 GLN A N 1
ATOM 2683 C CA . GLN A 1 330 ? -31.955 -13.851 38.889 1.00 76.94 330 GLN A CA 1
ATOM 2684 C C . GLN A 1 330 ? -33.116 -12.958 38.419 1.00 76.94 330 GLN A C 1
ATOM 2686 O O . GLN A 1 330 ? -33.324 -11.876 38.969 1.00 76.94 330 GLN A O 1
ATOM 2691 N N . GLY A 1 331 ? -33.872 -13.374 37.398 1.00 78.50 331 GLY A N 1
ATOM 2692 C CA . GLY A 1 331 ? -34.979 -12.601 36.832 1.00 78.50 331 GLY A CA 1
ATOM 2693 C C . GLY A 1 331 ? -34.548 -11.334 36.082 1.00 78.50 331 GLY A C 1
ATOM 2694 O O . GLY A 1 331 ? -35.392 -10.478 35.810 1.00 78.50 331 GLY A O 1
ATOM 2695 N N . GLN A 1 332 ? -33.260 -11.205 35.743 1.00 77.56 332 GLN A N 1
ATOM 2696 C CA . GLN A 1 332 ? -32.709 -10.075 34.983 1.00 77.56 332 GLN A CA 1
ATOM 2697 C C . GLN A 1 332 ? -33.120 -10.148 33.507 1.00 77.56 332 GLN A C 1
ATOM 2699 O O . GLN A 1 332 ? -33.368 -9.124 32.870 1.00 77.56 332 GLN A O 1
ATOM 2704 N N . ILE A 1 333 ? -33.253 -11.364 32.968 1.00 78.38 333 ILE A N 1
ATOM 2705 C CA . ILE A 1 333 ? -33.807 -11.617 31.634 1.00 78.38 333 ILE A CA 1
ATOM 2706 C C . ILE A 1 333 ? -35.098 -12.429 31.738 1.00 78.38 333 ILE A C 1
ATOM 2708 O O . ILE A 1 333 ? -35.218 -13.327 32.563 1.00 78.38 333 ILE A O 1
ATOM 2712 N N . LYS A 1 334 ? -36.077 -12.117 30.882 1.00 72.81 334 LYS A N 1
ATOM 2713 C CA . LYS A 1 334 ? -37.364 -12.835 30.838 1.00 72.81 334 LYS A CA 1
ATOM 2714 C C . LYS A 1 334 ? -37.342 -14.035 29.892 1.00 72.81 334 LYS A C 1
ATOM 2716 O O . LYS A 1 334 ? -38.024 -15.021 30.137 1.00 72.81 334 LYS A O 1
ATOM 2721 N N . GLU A 1 335 ? -36.569 -13.943 28.809 1.00 74.25 335 GLU A N 1
ATOM 2722 C CA . GLU A 1 335 ? -36.515 -14.955 27.752 1.00 74.25 335 GLU A CA 1
ATOM 2723 C C . GLU A 1 335 ? -35.095 -15.089 27.191 1.00 74.25 335 GLU A C 1
ATOM 2725 O O . GLU A 1 335 ? -34.523 -14.125 26.676 1.00 74.25 335 GLU A O 1
ATOM 2730 N N . ILE A 1 336 ? -34.551 -16.311 27.219 1.00 71.06 336 ILE A N 1
ATOM 2731 C CA . ILE A 1 336 ? -33.221 -16.630 26.673 1.00 71.06 336 ILE A CA 1
ATOM 2732 C C . ILE A 1 336 ? -33.139 -16.299 25.178 1.00 71.06 336 ILE A C 1
ATOM 2734 O O . ILE A 1 336 ? -32.144 -15.735 24.730 1.00 71.06 336 ILE A O 1
ATOM 2738 N N . ARG A 1 337 ? -34.192 -16.606 24.404 1.00 70.69 337 ARG A N 1
ATOM 2739 C CA . ARG A 1 337 ? -34.208 -16.386 22.947 1.00 70.69 337 ARG A CA 1
ATOM 2740 C C . ARG A 1 337 ? -34.026 -14.919 22.579 1.00 70.69 337 ARG A C 1
ATOM 2742 O O . ARG A 1 337 ? -33.219 -14.618 21.710 1.00 70.69 337 ARG A O 1
ATOM 2749 N N . ARG A 1 338 ? -34.722 -14.013 23.272 1.00 70.12 338 ARG A N 1
ATOM 2750 C CA . ARG A 1 338 ? -34.596 -12.566 23.054 1.00 70.12 338 ARG A CA 1
ATOM 2751 C C . ARG A 1 338 ? -33.211 -12.048 23.453 1.00 70.12 338 ARG A C 1
ATOM 2753 O O . ARG A 1 338 ? -32.695 -11.145 22.809 1.00 70.12 338 ARG A O 1
ATOM 2760 N N . TYR A 1 339 ? -32.610 -12.622 24.497 1.00 71.19 339 TYR A N 1
ATOM 2761 C CA . TYR A 1 339 ? -31.263 -12.252 24.927 1.00 71.19 339 TYR A CA 1
ATOM 2762 C C . TYR A 1 339 ? -30.178 -12.778 23.984 1.00 71.19 339 TYR A C 1
ATOM 2764 O O . TYR A 1 339 ? -29.204 -12.080 23.751 1.00 71.19 339 TYR A O 1
ATOM 2772 N N . GLN A 1 340 ? -30.306 -13.993 23.450 1.00 69.00 340 GLN A N 1
ATOM 2773 C CA . GLN A 1 340 ? -29.313 -14.577 22.542 1.00 69.00 340 GLN A CA 1
ATOM 2774 C C . GLN A 1 340 ? -29.434 -14.015 21.124 1.00 69.00 340 GLN A C 1
ATOM 2776 O O . GLN A 1 340 ? -28.402 -13.707 20.535 1.00 69.00 340 GLN A O 1
ATOM 2781 N N . ALA A 1 341 ? -30.670 -13.872 20.623 1.00 56.66 341 ALA A N 1
ATOM 2782 C CA . ALA A 1 341 ? -31.084 -13.242 19.363 1.00 56.66 341 ALA A CA 1
ATOM 2783 C C . ALA A 1 341 ? -30.174 -13.487 18.133 1.00 56.66 341 ALA A C 1
ATOM 2785 O O . ALA A 1 341 ? -30.185 -12.726 17.176 1.00 56.66 341 ALA A O 1
ATOM 2786 N N . SER A 1 342 ? -29.419 -14.589 18.123 1.00 54.72 342 SER A N 1
ATOM 2787 C CA . SER A 1 342 ? -28.707 -15.102 16.958 1.00 54.72 342 SER A CA 1
ATOM 2788 C C . SER A 1 342 ? -28.689 -16.631 17.010 1.00 54.72 342 SER A C 1
ATOM 2790 O O . SER A 1 342 ? -28.352 -17.219 18.036 1.00 54.72 342 SER A O 1
ATOM 2792 N N . ASP A 1 343 ? -29.042 -17.275 15.896 1.00 52.94 343 ASP A N 1
ATOM 2793 C CA . ASP A 1 343 ? -28.878 -18.724 15.680 1.00 52.94 343 ASP A CA 1
ATOM 2794 C C . ASP A 1 343 ? -27.413 -19.090 15.344 1.00 52.94 343 ASP A C 1
ATOM 2796 O O . ASP A 1 343 ? -27.112 -20.202 14.904 1.00 52.94 343 ASP A O 1
ATOM 2800 N N . LEU A 1 344 ? -26.485 -18.140 15.515 1.00 52.91 344 LEU A N 1
ATOM 2801 C CA . LEU A 1 344 ? -25.071 -18.315 15.216 1.00 52.91 344 LEU A CA 1
ATOM 2802 C C . LEU A 1 344 ? -24.442 -19.264 16.249 1.00 52.91 344 LEU A C 1
ATOM 2804 O O . LEU A 1 344 ? -24.555 -19.021 17.455 1.00 52.91 344 LEU A O 1
ATOM 2808 N N . PRO A 1 345 ? -23.757 -20.338 15.818 1.00 54.22 345 PRO A N 1
ATOM 2809 C CA . PRO A 1 345 ? -22.958 -21.147 16.721 1.00 54.22 345 PRO A CA 1
ATOM 2810 C C . PRO A 1 345 ? -21.787 -20.296 17.221 1.00 54.22 345 PRO A C 1
ATOM 2812 O O . PRO A 1 345 ? -20.797 -20.083 16.528 1.00 54.22 345 PRO A O 1
ATOM 2815 N N . LEU A 1 346 ? -21.937 -19.754 18.427 1.00 62.25 346 LEU A N 1
ATOM 2816 C CA . LEU A 1 346 ? -20.874 -19.050 19.129 1.00 62.25 346 LEU A CA 1
ATOM 2817 C C . LEU A 1 346 ? -19.937 -20.094 19.732 1.00 62.25 346 LEU A C 1
ATOM 2819 O O . LEU A 1 346 ? -20.162 -20.576 20.843 1.00 62.25 346 LEU A O 1
ATOM 2823 N N . ASP A 1 347 ? -18.920 -20.477 18.963 1.00 69.06 347 ASP A N 1
ATOM 2824 C CA . ASP A 1 347 ? -17.845 -21.345 19.451 1.00 69.06 347 ASP A CA 1
ATOM 2825 C C . ASP A 1 347 ? -16.982 -20.606 20.485 1.00 69.06 347 ASP A C 1
ATOM 2827 O O . ASP A 1 347 ? -16.534 -21.204 21.465 1.00 69.06 347 ASP A O 1
ATOM 2831 N N . SER A 1 348 ? -16.803 -19.293 20.306 1.00 78.25 348 SER A N 1
ATOM 2832 C CA . SER A 1 348 ? -16.159 -18.417 21.281 1.00 78.25 348 SER A CA 1
ATOM 2833 C C . SER A 1 348 ? -16.601 -16.955 21.160 1.00 78.25 348 SER A C 1
ATOM 2835 O O . SER A 1 348 ? -17.073 -16.502 20.115 1.00 78.25 348 SER A O 1
ATOM 2837 N N . LEU A 1 349 ? -16.458 -16.216 22.259 1.00 82.12 349 LEU A N 1
ATOM 2838 C CA . LEU A 1 349 ? -16.807 -14.807 22.400 1.00 82.12 349 LEU A CA 1
ATOM 2839 C C . LEU A 1 349 ? -15.619 -14.031 22.948 1.00 82.12 349 LEU A C 1
ATOM 2841 O O . LEU A 1 349 ? -15.020 -14.419 23.946 1.00 82.12 349 LEU A O 1
ATOM 2845 N N . SER A 1 350 ? -15.316 -12.894 22.334 1.00 86.56 350 SER A N 1
ATOM 2846 C CA . SER A 1 350 ? -14.371 -11.927 22.888 1.00 86.56 350 SER A CA 1
ATOM 2847 C C . SER A 1 350 ? -15.159 -10.738 23.407 1.00 86.56 350 SER A C 1
ATOM 2849 O O . SER A 1 350 ? -15.821 -10.061 22.631 1.00 86.56 350 SER A O 1
ATOM 2851 N N . LEU A 1 351 ? -15.103 -10.515 24.715 1.00 89.25 351 LEU A N 1
ATOM 2852 C CA . LEU A 1 351 ? -15.762 -9.408 25.388 1.00 89.25 351 LEU A CA 1
ATOM 2853 C C . LEU A 1 351 ? -14.754 -8.279 25.556 1.00 89.25 351 LEU A C 1
ATOM 2855 O O . LEU A 1 351 ? -13.689 -8.484 26.151 1.00 89.25 351 LEU A O 1
ATOM 2859 N N . GLN A 1 352 ? -15.087 -7.088 25.070 1.00 93.69 352 GLN A N 1
ATOM 2860 C CA . GLN A 1 352 ? -14.219 -5.928 25.185 1.00 93.69 352 GLN A CA 1
ATOM 2861 C C . GLN A 1 352 ? -14.924 -4.784 25.909 1.00 93.69 352 GLN A C 1
ATOM 2863 O O . GLN A 1 352 ? -15.911 -4.232 25.437 1.00 93.69 352 GLN A O 1
ATOM 2868 N N . PHE A 1 353 ? -14.360 -4.389 27.050 1.00 94.06 353 PHE A N 1
ATOM 2869 C CA . PHE A 1 353 ? -14.851 -3.294 27.876 1.00 94.06 353 PHE A CA 1
ATOM 2870 C C . PHE A 1 353 ? -13.853 -2.137 27.872 1.00 94.06 353 PHE A C 1
ATOM 2872 O O . PHE A 1 353 ? -12.709 -2.271 28.318 1.00 94.06 353 PHE A O 1
ATOM 2879 N N . VAL A 1 354 ? -14.280 -0.982 27.370 1.00 94.69 354 VAL A N 1
ATOM 2880 C CA . VAL A 1 354 ? -13.465 0.233 27.267 1.00 94.69 354 VAL A CA 1
ATOM 2881 C C . VAL A 1 354 ? -13.948 1.256 28.299 1.00 94.69 354 VAL A C 1
ATOM 2883 O O . VAL A 1 354 ? -15.107 1.664 28.237 1.00 94.69 354 VAL A O 1
ATOM 2886 N N . PRO A 1 355 ? -13.107 1.679 29.257 1.00 95.62 355 PRO A N 1
ATOM 2887 C CA . PRO A 1 355 ? -13.527 2.559 30.341 1.00 95.62 355 PRO A CA 1
ATOM 2888 C C . PRO A 1 355 ? -13.772 3.998 29.890 1.00 95.62 355 PRO A C 1
ATOM 2890 O O . PRO A 1 355 ? -13.097 4.529 29.010 1.00 95.62 355 PRO A O 1
ATOM 2893 N N . PHE A 1 356 ? -14.710 4.639 30.577 1.00 92.94 356 PHE A N 1
ATOM 2894 C CA . PHE A 1 356 ? -14.943 6.077 30.602 1.00 92.94 356 PHE A CA 1
ATOM 2895 C C . PHE A 1 356 ? -15.312 6.504 32.040 1.00 92.94 356 PHE A C 1
ATOM 2897 O O . PHE A 1 356 ? -15.518 5.646 32.907 1.00 92.94 356 PHE A O 1
ATOM 2904 N N . PRO A 1 357 ? -15.404 7.810 32.356 1.00 92.69 357 PRO A N 1
ATOM 2905 C CA . PRO A 1 357 ? -15.476 8.258 33.749 1.00 92.69 357 PRO A CA 1
ATOM 2906 C C . PRO A 1 357 ? -16.648 7.696 34.567 1.00 92.69 357 PRO A C 1
ATOM 2908 O O . PRO A 1 357 ? -16.503 7.518 35.769 1.00 92.69 357 PRO A O 1
ATOM 2911 N N . GLN A 1 358 ? -17.793 7.399 33.944 1.00 91.12 358 GLN A N 1
ATOM 2912 C CA . GLN A 1 358 ? -18.990 6.877 34.620 1.00 91.12 358 GLN A CA 1
ATOM 2913 C C . GLN A 1 358 ? -19.246 5.386 34.352 1.00 91.12 358 GLN A C 1
ATOM 2915 O O . GLN A 1 358 ? -20.257 4.851 34.810 1.00 91.12 358 GLN A O 1
ATOM 2920 N N . GLY A 1 359 ? -18.382 4.705 33.592 1.00 93.75 359 GLY A N 1
ATOM 2921 C CA . GLY A 1 359 ? -18.684 3.345 33.171 1.00 93.75 359 GLY A CA 1
ATOM 2922 C C . GLY A 1 359 ? -17.733 2.713 32.164 1.00 93.75 359 GLY A C 1
ATOM 2923 O O . GLY A 1 359 ? -16.583 3.120 32.019 1.00 93.75 359 GLY A O 1
ATOM 2924 N N . MET A 1 360 ? -18.221 1.697 31.458 1.00 95.00 360 MET A N 1
ATOM 2925 C CA . MET A 1 360 ? -17.501 1.023 30.378 1.00 95.00 360 MET A CA 1
ATOM 2926 C C . MET A 1 360 ? -18.387 0.831 29.146 1.00 95.00 360 MET A C 1
ATOM 2928 O O . MET A 1 360 ? -19.557 0.475 29.259 1.00 95.00 360 MET A O 1
ATOM 2932 N N . LEU A 1 361 ? -17.830 1.071 27.962 1.00 92.88 361 LEU A N 1
ATOM 2933 C CA . LEU A 1 361 ? -18.429 0.691 26.687 1.00 92.88 361 LEU A CA 1
ATOM 2934 C C . LEU A 1 361 ? -18.109 -0.780 26.425 1.00 92.88 361 LEU A C 1
ATOM 2936 O O . LEU A 1 361 ? -16.953 -1.174 26.545 1.00 92.88 361 LEU A O 1
ATOM 2940 N N . TYR A 1 362 ? -19.115 -1.563 26.067 1.00 91.44 362 TYR A N 1
ATOM 2941 C CA . TYR A 1 362 ? -19.015 -2.989 25.786 1.00 91.44 362 TYR A CA 1
ATOM 2942 C C . TYR A 1 362 ? -19.251 -3.257 24.300 1.00 91.44 362 TYR A C 1
ATOM 2944 O O . TYR A 1 362 ? -20.212 -2.728 23.732 1.00 91.44 362 TYR A O 1
ATOM 2952 N N . VAL A 1 363 ? -18.383 -4.073 23.703 1.00 89.06 363 VAL A N 1
ATOM 2953 C CA . VAL A 1 363 ? -18.493 -4.636 22.347 1.00 89.06 363 VAL A CA 1
ATOM 2954 C C . VAL A 1 363 ? -18.085 -6.106 22.384 1.00 89.06 363 VAL A C 1
ATOM 2956 O O . VAL A 1 363 ? -17.180 -6.437 23.192 1.00 89.06 363 VAL A O 1
#